Protein AF-A0A7G8X8Z2-F1 (afdb_monomer_lite)

Radius of gyration: 26.02 Å; chains: 1; bounding box: 61×47×73 Å

pLDDT: mean 91.0, std 10.0, range [31.72, 98.25]

Foldseek 3Di:
DAAFKKKAWDPPFDDDPLHDNQFIDDLVRVQVSLVVVLVVCVVVVHAGDWTWMFIDGRNHGDDIFTHHSVDPDTPLVSVLVCLCPVVVDDNVVSVVVNVSSVVLSVVVVVQVVPVLLVCLLVVLRVQQVGCPDPPGHDDHYSVLSVLLCVLQVVVDDPDSVVCSVLLNVLLVVLLVVLLVVQLVVVCVPPDDDPVVSSVSSVVSSVVLCPDPVSSVLSSLLSNQQSQADHPVVLVVVQCVLVLNVVLLCCLQVPLCVVHPVVVSVVLVVVLVVQLVVQVSVCSSVSHHHNDSVSSCPRRVVVSSVVSVVVSVCSNVPHDDPDPPPD

Sequence (326 aa):
MLRKLMIRFTGDGDYFREIDEERNYFLIEAEEIVEKIRNRLVKEKRVAAPKPFEFWINGKLAVISHVNFERKESLQKQLEQTILTFDSWDEGIRYKYVNLLKEYAEEERQLFLNREFHAFAVRYDQMFGNPAYEPFPLILDITHLNQLYGAVQKHVTTGFYSELEKIMESIQTAFNKLAIDAYEKESVNQQEGFQKKKEMTEKEVIATIRDEAGFQRIIQYLVACYQSVTKSRIEALCPHFRPYQELQDVLFKKVTKVRKFSDAYNVHVLMNKEIEEKFDSIMYQGFALGTDEMVESLVLSPVVQKYKGIVKGLLEGGVLVGDGSK

Structure (mmCIF, N/CA/C/O backbone):
data_AF-A0A7G8X8Z2-F1
#
_entry.id   AF-A0A7G8X8Z2-F1
#
loop_
_atom_site.group_PDB
_atom_site.id
_atom_site.type_symbol
_atom_site.label_atom_id
_atom_site.label_alt_id
_atom_site.label_comp_id
_atom_site.label_asym_id
_atom_site.label_entity_id
_atom_site.label_seq_id
_atom_site.pdbx_PDB_ins_code
_atom_site.Cartn_x
_atom_site.Cartn_y
_atom_site.Cartn_z
_atom_site.occupancy
_atom_site.B_iso_or_equiv
_atom_site.auth_seq_id
_atom_site.auth_comp_id
_atom_site.auth_asym_id
_atom_site.auth_atom_id
_atom_site.pdbx_PDB_model_num
ATOM 1 N N . MET A 1 1 ? 2.368 10.954 -6.835 1.00 69.12 1 MET A N 1
ATOM 2 C CA . MET A 1 1 ? 3.281 9.868 -7.278 1.00 69.12 1 MET A CA 1
ATOM 3 C C . MET A 1 1 ? 4.687 10.062 -6.700 1.00 69.12 1 MET A C 1
ATOM 5 O O . MET A 1 1 ? 5.203 11.177 -6.757 1.00 69.12 1 MET A O 1
ATOM 9 N N . LEU A 1 2 ? 5.290 9.010 -6.129 1.00 82.81 2 LEU A N 1
ATOM 10 C CA . LEU A 1 2 ? 6.645 9.032 -5.534 1.00 82.81 2 LEU A CA 1
ATOM 11 C C . LEU A 1 2 ? 7.688 8.246 -6.336 1.00 82.81 2 LEU A C 1
ATOM 13 O O . LEU A 1 2 ? 8.885 8.420 -6.142 1.00 82.81 2 LEU A O 1
ATOM 17 N N . ARG A 1 3 ? 7.236 7.387 -7.245 1.00 88.12 3 ARG A N 1
ATOM 18 C CA . ARG A 1 3 ? 8.071 6.400 -7.921 1.00 88.12 3 ARG A CA 1
ATOM 19 C C . ARG A 1 3 ? 9.157 7.008 -8.811 1.00 88.12 3 ARG A C 1
ATOM 21 O O . ARG A 1 3 ? 8.899 7.871 -9.654 1.00 88.12 3 ARG A O 1
ATOM 28 N N . LYS A 1 4 ? 10.375 6.494 -8.622 1.00 92.69 4 LYS A N 1
ATOM 29 C CA . LYS A 1 4 ? 11.587 6.877 -9.356 1.00 92.69 4 LYS A CA 1
ATOM 30 C C . LYS A 1 4 ? 11.556 6.424 -10.814 1.00 92.69 4 LYS A C 1
ATOM 32 O O . LYS A 1 4 ? 11.901 7.215 -11.681 1.00 92.69 4 LYS A O 1
ATOM 37 N N . LEU A 1 5 ? 11.125 5.189 -11.077 1.00 94.19 5 LEU A N 1
ATOM 38 C CA . LEU A 1 5 ? 11.063 4.592 -12.411 1.00 94.19 5 LEU A CA 1
ATOM 39 C C . LEU A 1 5 ? 9.747 3.836 -12.588 1.00 94.19 5 LEU A C 1
ATOM 41 O O . LEU A 1 5 ? 9.385 3.012 -11.746 1.00 94.19 5 LEU A O 1
ATOM 45 N N . MET A 1 6 ? 9.033 4.118 -13.676 1.00 94.62 6 MET A N 1
ATOM 46 C CA . MET A 1 6 ? 7.780 3.441 -13.995 1.00 94.62 6 MET A CA 1
ATOM 47 C C . MET A 1 6 ? 7.604 3.251 -15.505 1.00 94.62 6 MET A C 1
ATOM 49 O O . MET A 1 6 ? 7.920 4.138 -16.301 1.00 94.62 6 MET A O 1
ATOM 53 N N . ILE A 1 7 ? 7.078 2.086 -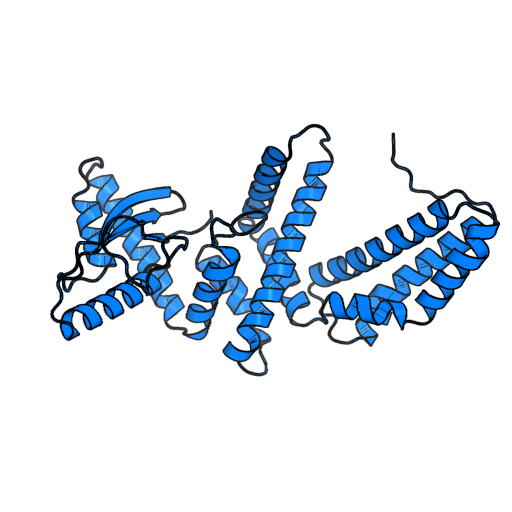15.875 1.00 95.69 7 ILE A N 1
ATOM 54 C CA . ILE A 1 7 ? 6.679 1.725 -17.236 1.00 95.69 7 ILE A CA 1
ATOM 55 C C . ILE A 1 7 ? 5.156 1.607 -17.270 1.00 95.69 7 ILE A C 1
ATOM 57 O O . ILE A 1 7 ? 4.570 0.992 -16.380 1.00 95.69 7 ILE A O 1
ATOM 61 N N . ARG A 1 8 ? 4.511 2.162 -18.297 1.00 94.50 8 ARG A N 1
ATOM 62 C CA . ARG A 1 8 ? 3.075 1.973 -18.537 1.00 94.50 8 ARG A CA 1
ATOM 63 C C . ARG A 1 8 ? 2.831 1.662 -20.005 1.00 94.50 8 ARG A C 1
ATOM 65 O O . ARG A 1 8 ? 3.067 2.508 -20.861 1.00 94.50 8 ARG A O 1
ATOM 72 N N . PHE A 1 9 ? 2.383 0.450 -20.306 1.00 94.44 9 PHE A N 1
ATOM 73 C CA . PHE A 1 9 ? 2.026 0.078 -21.675 1.00 94.44 9 PHE A CA 1
ATOM 74 C C . PHE A 1 9 ? 0.749 0.800 -22.107 1.00 94.44 9 PHE A C 1
ATOM 76 O O . PHE A 1 9 ? -0.151 0.994 -21.293 1.00 94.44 9 PHE A O 1
ATOM 83 N N . THR A 1 10 ? 0.669 1.203 -23.374 1.00 90.94 10 THR A N 1
ATOM 84 C CA . THR A 1 10 ? -0.527 1.863 -23.916 1.00 90.94 10 THR A CA 1
ATOM 85 C C . THR A 1 10 ? -1.359 0.894 -24.756 1.00 90.94 10 THR A C 1
ATOM 87 O O . THR A 1 10 ? -0.849 -0.119 -25.239 1.00 90.94 10 THR A O 1
ATOM 90 N N . GLY A 1 11 ? -2.645 1.213 -24.942 1.00 83.06 11 GLY A N 1
ATOM 91 C CA . GLY A 1 11 ? -3.604 0.378 -25.682 1.00 83.06 11 GLY A CA 1
ATOM 92 C C . GLY A 1 11 ? -3.399 0.291 -27.189 1.00 83.06 11 GLY A C 1
ATOM 93 O O . GLY A 1 11 ? -4.076 -0.480 -27.865 1.00 83.06 11 GLY A O 1
ATOM 94 N N . ASP A 1 12 ? -2.442 1.038 -27.727 1.00 81.00 12 ASP A N 1
ATOM 95 C CA . ASP A 1 12 ? -2.131 0.999 -29.146 1.00 81.00 12 ASP A CA 1
ATOM 96 C C . ASP A 1 12 ? -1.324 -0.266 -29.506 1.00 81.00 12 ASP A C 1
ATOM 98 O O . ASP A 1 12 ? -0.539 -0.797 -28.709 1.00 81.00 12 ASP A O 1
ATOM 102 N N . GLY A 1 13 ? -1.498 -0.747 -30.739 1.00 80.56 13 GLY A N 1
ATOM 103 C CA . GLY A 1 13 ? -0.776 -1.901 -31.285 1.00 80.56 13 GLY A CA 1
ATOM 104 C C . GLY A 1 13 ? -1.394 -3.264 -30.949 1.00 80.56 13 GLY A C 1
ATOM 105 O O . GLY A 1 13 ? -2.598 -3.390 -30.735 1.00 80.56 13 GLY A O 1
ATOM 106 N N . ASP A 1 14 ? -0.561 -4.308 -30.955 1.00 85.75 14 ASP A N 1
ATOM 107 C CA . ASP A 1 14 ? -0.999 -5.680 -30.682 1.00 85.75 14 ASP A CA 1
ATOM 108 C C . ASP A 1 14 ? -1.405 -5.858 -29.206 1.00 85.75 14 ASP A C 1
ATOM 110 O O . ASP A 1 14 ? -0.753 -5.348 -28.286 1.00 85.75 14 ASP A O 1
ATOM 114 N N . TYR A 1 15 ? -2.463 -6.642 -28.981 1.00 88.88 15 TYR A N 1
ATOM 115 C CA . TYR A 1 15 ? -2.882 -7.070 -27.648 1.00 88.88 15 TYR A CA 1
ATOM 116 C C . TYR A 1 15 ? -2.059 -8.272 -27.169 1.00 88.88 15 TYR A C 1
ATOM 118 O O . TYR A 1 15 ? -1.923 -9.277 -27.878 1.00 88.88 15 TYR A O 1
ATOM 126 N N . PHE A 1 16 ? -1.576 -8.199 -25.928 1.00 92.38 16 PHE A N 1
ATOM 127 C CA . PHE A 1 16 ? -0.878 -9.288 -25.252 1.00 92.38 16 PHE A CA 1
ATOM 128 C C . PHE A 1 16 ? -1.515 -9.552 -23.895 1.00 92.38 16 PHE A C 1
ATOM 130 O O . PHE A 1 16 ? -1.565 -8.666 -23.054 1.00 92.38 16 PHE A O 1
ATOM 137 N N . ARG A 1 17 ? -1.931 -10.798 -23.651 1.00 91.81 17 ARG A N 1
ATOM 138 C CA . ARG A 1 17 ? -2.575 -11.208 -22.392 1.00 91.81 17 ARG A CA 1
ATOM 139 C C . ARG A 1 17 ? -1.709 -10.951 -21.149 1.00 91.81 17 ARG A C 1
ATOM 141 O O . ARG A 1 17 ? -2.238 -10.817 -20.053 1.00 91.81 17 ARG A O 1
ATOM 148 N N . GLU A 1 18 ? -0.389 -10.963 -21.297 1.00 93.75 18 GLU A N 1
ATOM 149 C CA . GLU A 1 18 ? 0.566 -10.721 -20.212 1.00 93.75 18 GLU A CA 1
ATOM 150 C C . GLU A 1 18 ? 0.678 -9.244 -19.814 1.00 93.75 18 GLU A C 1
ATOM 152 O O . GLU A 1 18 ? 1.257 -8.947 -18.770 1.00 93.75 18 GLU A O 1
ATOM 157 N N . ILE A 1 19 ? 0.162 -8.337 -20.646 1.00 94.00 19 ILE A N 1
ATOM 158 C CA . ILE A 1 19 ? 0.193 -6.896 -20.426 1.00 94.00 19 ILE A CA 1
ATOM 159 C C . ILE A 1 19 ? -1.214 -6.438 -20.042 1.00 94.00 19 ILE A C 1
ATOM 161 O O . ILE A 1 19 ? -2.189 -6.692 -20.743 1.00 94.00 19 ILE A O 1
ATOM 165 N N . ASP A 1 20 ? -1.283 -5.740 -18.921 1.00 91.56 20 ASP A N 1
ATOM 166 C CA . ASP A 1 20 ? -2.440 -5.027 -18.413 1.00 91.56 20 ASP A CA 1
ATOM 167 C C . ASP A 1 20 ? -2.158 -3.528 -18.572 1.00 91.56 20 ASP A C 1
ATOM 169 O O . ASP A 1 20 ? -1.325 -2.946 -17.879 1.00 91.56 20 ASP A O 1
ATOM 173 N N . GLU A 1 21 ? -2.813 -2.914 -19.548 1.00 90.62 21 GLU A N 1
ATOM 174 C CA . GLU A 1 21 ? -2.583 -1.525 -19.965 1.00 90.62 21 GLU A CA 1
ATOM 175 C C . GLU A 1 21 ? -3.137 -0.505 -18.952 1.00 90.62 21 GLU A C 1
ATOM 177 O O . GLU A 1 21 ? -2.837 0.691 -19.019 1.00 90.62 21 GLU A O 1
ATOM 182 N N . GLU A 1 22 ? -3.917 -0.974 -17.975 1.00 88.38 22 GLU A N 1
ATOM 183 C CA . GLU A 1 22 ? -4.411 -0.157 -16.869 1.00 88.38 22 GLU A CA 1
ATOM 184 C C . GLU A 1 22 ? -3.405 -0.083 -15.714 1.00 88.38 22 GLU A C 1
ATOM 186 O O . GLU A 1 22 ? -3.556 0.747 -14.815 1.00 88.38 22 GLU A O 1
ATOM 191 N N . ARG A 1 23 ? -2.349 -0.907 -15.736 1.00 90.50 23 ARG A N 1
ATOM 192 C CA . ARG A 1 23 ? -1.361 -0.998 -14.659 1.00 90.50 23 ARG A CA 1
ATOM 193 C C . ARG A 1 23 ? -0.061 -0.255 -14.942 1.00 90.50 23 ARG A C 1
ATOM 195 O O . ARG A 1 23 ? 0.334 0.015 -16.076 1.00 90.50 23 ARG A O 1
ATOM 202 N N . ASN A 1 24 ? 0.624 0.034 -13.843 1.00 91.31 24 ASN A N 1
ATOM 203 C CA . ASN A 1 24 ? 1.997 0.501 -13.827 1.00 91.31 24 ASN A CA 1
ATOM 204 C C . ASN A 1 24 ? 2.934 -0.698 -13.611 1.00 91.31 24 ASN A C 1
ATOM 206 O O . ASN A 1 24 ? 2.555 -1.697 -13.007 1.00 91.31 24 ASN A O 1
ATOM 210 N N . TYR A 1 25 ? 4.158 -0.609 -14.121 1.00 94.88 25 TYR A N 1
ATOM 211 C CA . TYR A 1 25 ? 5.129 -1.701 -14.080 1.00 94.88 25 TYR A CA 1
ATOM 212 C C . TYR A 1 25 ? 6.489 -1.229 -13.588 1.00 94.88 25 TYR A C 1
ATOM 214 O O . TYR A 1 25 ? 6.942 -0.121 -13.906 1.00 94.88 25 TYR A O 1
ATOM 222 N N . PHE A 1 26 ? 7.153 -2.104 -12.829 1.00 95.94 26 PHE A N 1
ATOM 223 C CA . PHE A 1 26 ? 8.591 -1.992 -12.569 1.00 95.94 26 PHE A CA 1
ATOM 224 C C . PHE A 1 26 ? 9.351 -2.297 -13.865 1.00 95.94 26 PHE A C 1
ATOM 226 O O . PHE A 1 26 ? 8.830 -3.002 -14.732 1.00 95.94 26 PHE A O 1
ATOM 233 N N . LEU A 1 27 ? 10.568 -1.772 -14.029 1.00 96.19 27 LEU A N 1
ATOM 234 C CA . LEU A 1 27 ? 11.354 -2.063 -15.232 1.00 96.19 27 LEU A CA 1
ATOM 235 C C . LEU A 1 27 ? 11.648 -3.555 -15.338 1.00 96.19 27 LEU A C 1
ATOM 237 O O . LEU A 1 27 ? 11.489 -4.130 -16.410 1.00 96.19 27 LEU A O 1
ATOM 241 N N . ILE A 1 28 ? 12.055 -4.171 -14.230 1.00 95.12 28 ILE A N 1
ATOM 242 C CA . ILE A 1 28 ? 12.399 -5.588 -14.166 1.00 95.12 28 ILE A CA 1
ATOM 243 C C . ILE A 1 28 ? 11.155 -6.453 -14.412 1.00 95.12 28 ILE A C 1
ATOM 245 O O . ILE A 1 28 ? 11.215 -7.388 -15.208 1.00 95.12 28 ILE A O 1
ATOM 249 N N . GLU A 1 29 ? 10.005 -6.097 -13.827 1.00 95.81 29 GLU A N 1
ATOM 250 C CA . GLU A 1 29 ? 8.720 -6.766 -14.102 1.00 95.81 29 GLU A CA 1
ATOM 251 C C . GLU A 1 29 ? 8.359 -6.675 -15.597 1.00 95.81 29 GLU A C 1
ATOM 253 O O . GLU A 1 29 ? 8.018 -7.679 -16.228 1.00 95.81 29 GLU A O 1
ATOM 258 N N . ALA A 1 30 ? 8.486 -5.484 -16.192 1.00 96.44 30 ALA A N 1
ATOM 259 C CA . ALA A 1 30 ? 8.231 -5.269 -17.612 1.00 96.44 30 ALA A CA 1
ATOM 260 C C . ALA A 1 30 ? 9.217 -6.049 -18.500 1.00 96.44 30 ALA A C 1
ATOM 262 O O . ALA A 1 30 ? 8.799 -6.638 -19.497 1.00 96.44 30 ALA A O 1
ATOM 263 N N . GLU A 1 31 ? 10.505 -6.105 -18.146 1.00 96.00 31 GLU A N 1
ATOM 264 C CA . GLU A 1 31 ? 11.517 -6.895 -18.858 1.00 96.00 31 GLU A CA 1
ATOM 265 C C . GLU A 1 31 ? 11.174 -8.387 -18.858 1.00 96.00 31 GLU A C 1
ATOM 267 O O . GLU A 1 31 ? 11.232 -9.029 -19.910 1.00 96.00 31 GLU A O 1
ATOM 272 N N . GLU A 1 32 ? 10.750 -8.935 -17.718 1.00 95.56 32 GLU A N 1
ATOM 273 C CA . GLU A 1 32 ? 10.318 -10.330 -17.621 1.00 95.56 32 GLU A CA 1
ATOM 274 C C . GLU A 1 32 ? 9.083 -10.622 -18.483 1.00 95.56 32 GLU A C 1
ATOM 276 O O . GLU A 1 32 ? 9.012 -11.669 -19.134 1.00 95.56 32 GLU A O 1
ATOM 281 N N . ILE A 1 33 ? 8.102 -9.715 -18.500 1.00 96.06 33 ILE A N 1
ATOM 282 C CA . ILE A 1 33 ? 6.898 -9.841 -19.332 1.00 96.06 33 ILE A CA 1
ATOM 283 C C . ILE A 1 33 ? 7.266 -9.801 -20.815 1.00 96.06 33 ILE A C 1
ATOM 285 O O . ILE A 1 33 ? 6.855 -10.680 -21.579 1.00 96.06 33 ILE A O 1
ATOM 289 N N . VAL A 1 34 ? 8.081 -8.827 -21.221 1.00 95.81 34 VAL A N 1
ATOM 290 C CA . VAL A 1 34 ? 8.555 -8.696 -22.601 1.00 95.81 34 VAL A CA 1
ATOM 291 C C . VAL A 1 34 ? 9.297 -9.956 -23.032 1.00 95.81 34 VAL A C 1
ATOM 293 O O . VAL A 1 34 ? 9.025 -10.484 -24.109 1.00 95.81 34 VAL A O 1
ATOM 296 N N . GLU A 1 35 ? 10.177 -10.494 -22.191 1.00 95.44 35 GLU A N 1
ATOM 297 C CA . GLU A 1 35 ? 10.932 -11.703 -22.512 1.00 95.44 35 GLU A CA 1
ATOM 298 C C . GLU A 1 35 ? 10.029 -12.943 -22.626 1.00 95.44 35 GLU A C 1
ATOM 300 O O . GLU A 1 35 ? 10.200 -13.763 -23.533 1.00 95.44 35 GLU A O 1
ATOM 305 N N . LYS A 1 36 ? 8.998 -13.070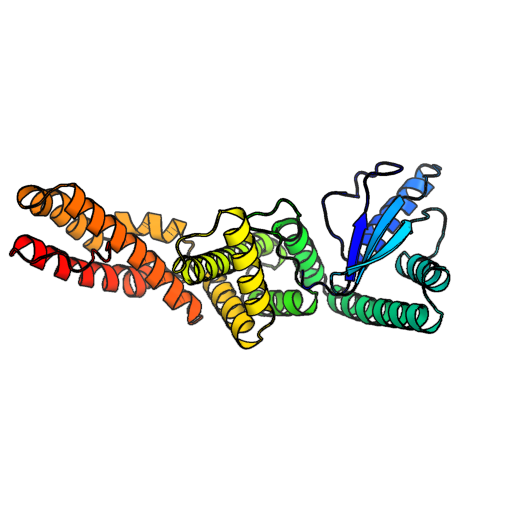 -21.780 1.00 95.44 36 LYS A N 1
ATOM 306 C CA . LYS A 1 36 ? 7.974 -14.124 -21.923 1.00 95.44 36 LYS A CA 1
ATOM 307 C C . LYS A 1 36 ? 7.236 -14.010 -23.259 1.00 95.44 36 LYS A C 1
ATOM 309 O O . LYS A 1 36 ? 7.074 -15.019 -23.951 1.00 95.44 36 LYS A O 1
ATOM 314 N N . ILE A 1 37 ? 6.842 -12.797 -23.650 1.00 95.38 37 ILE A N 1
ATOM 315 C CA . ILE A 1 37 ? 6.166 -12.535 -24.927 1.00 95.38 37 ILE A CA 1
ATOM 316 C C . ILE A 1 37 ? 7.082 -12.878 -26.105 1.00 95.38 37 ILE A C 1
ATOM 318 O O . ILE A 1 37 ? 6.650 -13.603 -27.001 1.00 95.38 37 ILE A O 1
ATOM 322 N N . ARG A 1 38 ? 8.349 -12.438 -26.094 1.00 94.62 38 ARG A N 1
ATOM 323 C CA . ARG A 1 38 ? 9.333 -12.772 -27.142 1.00 94.62 38 ARG A CA 1
ATOM 324 C C . ARG A 1 38 ? 9.467 -14.276 -27.322 1.00 94.62 38 ARG A C 1
ATOM 326 O O . ARG A 1 38 ? 9.339 -14.783 -28.434 1.00 94.62 38 ARG A O 1
ATOM 333 N N . ASN A 1 39 ? 9.664 -15.002 -26.224 1.00 94.06 39 ASN A N 1
ATOM 334 C CA . ASN A 1 39 ? 9.809 -16.453 -26.256 1.00 94.06 39 ASN A CA 1
ATOM 335 C C . ASN A 1 39 ? 8.560 -17.154 -26.808 1.00 94.06 39 ASN A C 1
ATOM 337 O O . ASN A 1 39 ? 8.683 -18.146 -27.529 1.00 94.06 39 ASN A O 1
ATOM 341 N N . ARG A 1 40 ? 7.360 -16.642 -26.511 1.00 94.81 40 ARG A N 1
ATOM 342 C CA . ARG A 1 40 ? 6.116 -17.137 -27.114 1.00 94.81 40 ARG A CA 1
ATOM 343 C C . ARG A 1 40 ? 6.061 -16.851 -28.617 1.00 94.81 40 ARG A C 1
ATOM 345 O O . ARG A 1 40 ? 5.833 -17.781 -29.384 1.00 94.81 40 ARG A O 1
ATOM 352 N N . LEU A 1 41 ? 6.320 -15.614 -29.039 1.00 94.25 41 LEU A N 1
ATOM 353 C CA . LEU A 1 41 ? 6.285 -15.209 -30.451 1.00 94.25 41 LEU A CA 1
ATOM 354 C C . LEU A 1 41 ? 7.249 -16.035 -31.313 1.00 94.25 41 LEU A C 1
ATOM 356 O O . LEU A 1 41 ? 6.874 -16.500 -32.389 1.00 94.25 41 LEU A O 1
ATOM 360 N N . VAL A 1 42 ? 8.457 -16.307 -30.805 1.00 93.50 42 VAL A N 1
ATOM 361 C CA . VAL A 1 42 ? 9.439 -17.180 -31.470 1.00 93.50 42 VAL A CA 1
ATOM 362 C C . VAL A 1 42 ? 8.902 -18.605 -31.629 1.00 93.50 42 VAL A C 1
ATOM 364 O O . VAL A 1 42 ? 9.009 -19.179 -32.713 1.00 93.50 42 VAL A O 1
ATOM 367 N N . LYS A 1 43 ? 8.294 -19.180 -30.581 1.00 93.44 43 LYS A N 1
ATOM 368 C CA . LYS A 1 43 ? 7.689 -20.525 -30.640 1.00 93.44 43 LYS A CA 1
ATOM 369 C C . LYS A 1 43 ? 6.531 -20.592 -31.636 1.00 93.44 43 LYS A C 1
ATOM 371 O O . LYS A 1 43 ? 6.397 -21.585 -32.346 1.00 93.44 43 LYS A O 1
ATOM 376 N N . GLU A 1 44 ? 5.732 -19.534 -31.706 1.00 93.81 44 GLU A N 1
ATOM 377 C CA . GLU A 1 44 ? 4.595 -19.402 -32.621 1.00 93.81 44 GLU A CA 1
ATOM 378 C C . GLU A 1 44 ? 5.009 -19.001 -34.047 1.00 93.81 44 GLU A C 1
ATOM 380 O O . GLU A 1 44 ? 4.169 -19.004 -34.944 1.00 93.81 44 GLU A O 1
ATOM 385 N N . LYS A 1 45 ? 6.292 -18.675 -34.277 1.00 92.38 45 LYS A N 1
ATOM 386 C CA . LYS A 1 45 ? 6.812 -18.120 -35.541 1.00 92.38 45 LYS A CA 1
ATOM 387 C C . LYS A 1 45 ? 6.029 -16.887 -36.007 1.00 92.38 45 LYS A C 1
ATOM 389 O O . LYS A 1 45 ? 5.837 -16.675 -37.204 1.00 92.38 45 LYS A O 1
ATOM 394 N N . ARG A 1 46 ? 5.569 -16.083 -35.050 1.00 91.69 46 ARG A N 1
ATOM 395 C CA . ARG A 1 46 ? 4.795 -14.867 -35.283 1.00 91.69 46 ARG A CA 1
ATOM 396 C C . ARG A 1 46 ? 5.687 -13.649 -35.078 1.00 91.69 46 ARG A C 1
ATOM 398 O O . ARG A 1 46 ? 6.452 -13.586 -34.121 1.00 91.69 46 ARG A O 1
ATOM 405 N N . VAL A 1 47 ? 5.531 -12.663 -35.953 1.00 88.50 47 VAL A N 1
ATOM 406 C CA . VAL A 1 47 ? 6.050 -11.309 -35.746 1.00 88.50 47 VAL A CA 1
ATOM 407 C C . VAL A 1 47 ? 4.929 -10.465 -35.154 1.00 88.50 47 VAL A C 1
ATOM 409 O O . VAL A 1 47 ? 3.776 -10.590 -35.572 1.00 88.50 47 VAL A O 1
ATOM 412 N N . ALA A 1 48 ? 5.254 -9.641 -34.165 1.00 90.31 48 ALA A N 1
ATOM 413 C CA . ALA A 1 48 ? 4.314 -8.702 -33.575 1.00 90.31 48 ALA A CA 1
ATOM 414 C C . ALA A 1 48 ? 4.755 -7.266 -33.845 1.00 90.31 48 ALA A C 1
ATOM 416 O O . ALA A 1 48 ? 5.955 -6.981 -33.912 1.00 90.31 48 ALA A O 1
ATOM 417 N N . ALA A 1 49 ? 3.782 -6.367 -33.974 1.00 90.81 49 ALA A N 1
ATOM 418 C CA . ALA A 1 49 ? 4.068 -4.943 -34.055 1.00 90.81 49 ALA A CA 1
ATOM 419 C C . ALA A 1 49 ? 4.754 -4.455 -32.760 1.00 90.81 49 ALA A C 1
ATOM 421 O O . ALA A 1 49 ? 4.517 -5.023 -31.687 1.00 90.81 49 ALA A O 1
ATOM 422 N N . PRO A 1 50 ? 5.598 -3.407 -32.827 1.00 91.94 50 PRO A N 1
ATOM 423 C CA . PRO A 1 50 ? 6.164 -2.808 -31.626 1.00 91.94 50 PRO A CA 1
ATOM 424 C C . PRO A 1 50 ? 5.063 -2.365 -30.656 1.00 91.94 50 PRO A C 1
ATOM 426 O O . PRO A 1 50 ? 4.099 -1.727 -31.078 1.00 91.94 50 PRO A O 1
ATOM 429 N N . LYS A 1 51 ? 5.209 -2.682 -29.363 1.00 94.62 51 LYS A N 1
ATOM 430 C CA . LYS A 1 51 ? 4.231 -2.286 -28.338 1.00 94.62 51 LYS A CA 1
ATOM 431 C C . LYS A 1 51 ? 4.621 -0.934 -27.735 1.00 94.62 51 LYS A C 1
ATOM 433 O O . LYS A 1 51 ? 5.680 -0.869 -27.106 1.00 94.62 51 LYS A O 1
ATOM 438 N N . PRO A 1 52 ? 3.827 0.132 -27.913 1.00 95.12 52 PRO A N 1
ATOM 439 C CA . PRO A 1 52 ? 4.097 1.418 -27.287 1.00 95.12 52 PRO A CA 1
ATOM 440 C C . PRO A 1 52 ? 3.960 1.367 -25.764 1.00 95.12 52 PRO A C 1
ATOM 442 O O . PRO A 1 52 ? 3.162 0.614 -25.199 1.00 95.12 52 PRO A O 1
ATOM 445 N N . PHE A 1 53 ? 4.767 2.186 -25.099 1.00 95.88 53 PHE A N 1
ATOM 446 C CA . PHE A 1 53 ? 4.693 2.395 -23.664 1.00 95.88 53 PHE A CA 1
ATOM 447 C C . PHE A 1 53 ? 5.233 3.773 -23.275 1.00 95.88 53 PHE A C 1
ATOM 449 O O . PHE A 1 53 ? 6.115 4.348 -23.920 1.00 95.88 53 PHE A O 1
ATOM 456 N N . GLU A 1 54 ? 4.712 4.291 -22.177 1.00 95.50 54 GLU A N 1
ATOM 457 C CA . GLU A 1 54 ? 5.187 5.489 -21.513 1.00 95.50 54 GLU A CA 1
ATOM 458 C C . GLU A 1 54 ? 6.305 5.134 -20.528 1.00 95.50 54 GLU A C 1
ATOM 460 O O . GLU A 1 54 ? 6.164 4.231 -19.696 1.00 95.50 54 GLU A O 1
ATOM 465 N N . PHE A 1 55 ? 7.411 5.873 -20.593 1.00 96.00 55 PHE A N 1
ATOM 466 C CA . PHE A 1 55 ? 8.491 5.802 -19.618 1.00 96.00 55 PHE A CA 1
ATOM 467 C C . PHE A 1 55 ? 8.459 7.031 -18.719 1.00 96.00 55 PHE A C 1
ATOM 469 O O . PHE A 1 55 ? 8.580 8.167 -19.186 1.00 96.00 55 PHE A O 1
ATOM 476 N N . TRP A 1 56 ? 8.335 6.800 -17.418 1.00 95.31 56 TRP A N 1
ATOM 477 C CA . TRP A 1 56 ? 8.254 7.842 -16.408 1.00 95.31 56 TRP A CA 1
ATOM 478 C C . TRP A 1 56 ? 9.467 7.782 -15.486 1.00 95.31 56 TRP A C 1
ATOM 480 O O . TRP A 1 56 ? 9.856 6.708 -15.021 1.00 95.31 56 TRP A O 1
ATOM 490 N N . ILE A 1 57 ? 10.026 8.951 -15.173 1.00 94.44 57 ILE A N 1
ATOM 491 C CA . ILE A 1 57 ? 11.102 9.093 -14.195 1.00 94.44 57 ILE A CA 1
ATOM 492 C C . ILE A 1 57 ? 10.757 10.183 -13.183 1.00 94.44 57 ILE A C 1
ATOM 494 O O . ILE A 1 57 ? 10.298 11.266 -13.551 1.00 94.44 57 ILE A O 1
ATOM 498 N N . ASN A 1 58 ? 10.963 9.905 -11.896 1.00 91.94 58 ASN A N 1
ATOM 499 C CA . ASN A 1 58 ? 10.658 10.827 -10.796 1.00 91.94 58 ASN A CA 1
ATOM 500 C C . ASN A 1 58 ? 9.240 11.427 -10.893 1.00 91.94 58 ASN A C 1
ATOM 502 O O . ASN A 1 58 ? 9.038 12.633 -10.728 1.00 91.94 58 ASN A O 1
ATOM 506 N N . GLY A 1 59 ? 8.264 10.577 -11.224 1.00 88.88 59 GLY A N 1
ATOM 507 C CA . GLY A 1 59 ? 6.860 10.951 -11.390 1.00 88.88 59 GLY A CA 1
ATOM 508 C C . GLY A 1 59 ? 6.533 11.831 -12.602 1.00 88.88 59 GLY A C 1
ATOM 509 O O . GLY A 1 59 ? 5.434 12.378 -12.659 1.00 88.88 59 GLY A O 1
ATOM 510 N N . LYS A 1 60 ? 7.452 11.997 -13.561 1.00 91.56 60 LYS A N 1
ATOM 511 C CA . LYS A 1 60 ? 7.229 12.764 -14.796 1.00 91.56 60 LYS A CA 1
ATOM 512 C C . LYS A 1 60 ? 7.398 11.881 -16.023 1.00 91.56 60 LYS A C 1
ATOM 514 O O . LYS A 1 60 ? 8.350 11.104 -16.089 1.00 91.56 60 LYS A O 1
ATOM 519 N N . LEU A 1 61 ? 6.509 12.044 -17.001 1.00 93.44 61 LEU A N 1
ATOM 520 C CA . LEU A 1 61 ? 6.638 11.393 -18.299 1.00 93.44 61 LEU A CA 1
ATOM 521 C C . LEU A 1 61 ? 7.926 11.889 -18.959 1.00 93.44 61 LEU A C 1
ATOM 523 O O . LEU A 1 61 ? 8.073 13.083 -19.222 1.00 93.44 61 LEU A O 1
ATOM 527 N N . ALA A 1 62 ? 8.868 10.976 -19.167 1.00 92.81 62 ALA A N 1
ATOM 528 C CA . ALA A 1 62 ? 10.164 11.271 -19.754 1.00 92.81 62 ALA A CA 1
ATOM 529 C C . ALA A 1 62 ? 10.087 11.141 -21.277 1.00 92.81 62 ALA A C 1
ATOM 531 O O . ALA A 1 62 ? 10.307 12.119 -21.987 1.00 92.81 62 ALA A O 1
ATOM 532 N N . VAL A 1 63 ? 9.733 9.953 -21.774 1.00 93.75 63 VAL A N 1
ATOM 533 C CA . VAL A 1 63 ? 9.579 9.669 -23.209 1.00 93.75 63 VAL A CA 1
ATOM 534 C C . VAL A 1 63 ? 8.474 8.638 -23.440 1.00 93.75 63 VAL A C 1
ATOM 536 O O . VAL A 1 63 ? 8.180 7.823 -22.568 1.00 93.75 63 VAL A O 1
ATOM 539 N N . ILE A 1 64 ? 7.894 8.647 -24.639 1.00 93.00 64 ILE A N 1
ATOM 540 C CA . ILE A 1 64 ? 7.078 7.541 -25.151 1.00 93.00 64 ILE A CA 1
ATOM 541 C C . ILE A 1 64 ? 7.983 6.709 -26.058 1.00 93.00 64 ILE A C 1
ATOM 543 O O . ILE A 1 64 ? 8.630 7.247 -26.957 1.00 93.00 64 ILE A O 1
ATOM 547 N N . SER A 1 65 ? 8.065 5.408 -25.797 1.00 93.12 65 SER A N 1
ATOM 548 C CA . SER A 1 65 ? 8.918 4.472 -26.531 1.00 93.12 65 SER A CA 1
ATOM 549 C C . SER A 1 65 ? 8.101 3.271 -27.006 1.00 93.12 65 SER A C 1
ATOM 551 O O . SER A 1 65 ? 6.894 3.192 -26.788 1.00 93.12 65 SER A O 1
ATOM 553 N N . HIS A 1 66 ? 8.758 2.348 -27.703 1.00 93.81 66 HIS A N 1
ATOM 554 C CA . HIS A 1 66 ? 8.152 1.121 -28.193 1.00 93.81 66 HIS A CA 1
ATOM 555 C C . HIS A 1 66 ? 9.049 -0.062 -27.863 1.00 93.81 66 HIS A C 1
ATOM 557 O O . HIS A 1 66 ? 10.257 -0.025 -28.099 1.00 93.81 66 HIS A O 1
ATOM 563 N N . VAL A 1 67 ? 8.449 -1.140 -27.372 1.00 94.19 67 VAL A N 1
ATOM 564 C CA . VAL A 1 67 ? 9.127 -2.425 -27.253 1.00 94.19 67 VAL A CA 1
ATOM 565 C C . VAL A 1 67 ? 9.163 -3.068 -28.624 1.00 94.19 67 VAL A C 1
ATOM 567 O O . VAL A 1 67 ? 8.125 -3.444 -29.168 1.00 94.19 67 VAL A O 1
ATOM 570 N N . ASN A 1 68 ? 10.362 -3.243 -29.169 1.00 92.62 68 ASN A N 1
ATOM 571 C CA . ASN A 1 68 ? 10.556 -4.094 -30.328 1.00 92.62 68 ASN A CA 1
ATOM 572 C C . ASN A 1 68 ? 10.882 -5.521 -29.854 1.00 92.62 68 ASN A C 1
ATOM 574 O O . ASN A 1 68 ? 11.936 -5.774 -29.259 1.00 92.62 68 ASN A O 1
ATOM 578 N N . PHE A 1 69 ? 9.956 -6.450 -30.111 1.00 91.94 69 PHE A N 1
ATOM 579 C CA . PHE A 1 69 ? 10.074 -7.854 -29.704 1.00 91.94 69 PHE A CA 1
ATOM 580 C C . PHE A 1 69 ? 11.068 -8.656 -30.553 1.00 91.94 69 PHE A C 1
ATOM 582 O O . PHE A 1 69 ? 11.559 -9.683 -30.092 1.00 91.94 69 PHE A O 1
ATOM 589 N N . GLU A 1 70 ? 11.401 -8.198 -31.760 1.00 88.88 70 GLU A N 1
ATOM 590 C CA . GLU A 1 70 ? 12.387 -8.859 -32.625 1.00 88.88 70 GLU A CA 1
ATOM 591 C C . GLU A 1 70 ? 13.828 -8.550 -32.194 1.00 88.88 70 GLU A C 1
ATOM 593 O O . GLU A 1 70 ? 14.753 -9.325 -32.454 1.00 88.88 70 GLU A O 1
ATOM 598 N N . ARG A 1 71 ? 14.039 -7.420 -31.506 1.00 87.94 71 ARG A N 1
ATOM 599 C CA . ARG A 1 71 ? 15.350 -7.056 -30.963 1.00 87.94 71 ARG A CA 1
ATOM 600 C C . ARG A 1 71 ? 15.696 -7.938 -29.763 1.00 87.94 71 ARG A C 1
ATOM 602 O O . ARG A 1 71 ? 14.933 -8.034 -28.806 1.00 87.94 71 ARG A O 1
ATOM 609 N N . LYS A 1 72 ? 16.913 -8.495 -29.779 1.00 87.75 72 LYS A N 1
ATOM 610 C CA . LYS A 1 72 ? 17.495 -9.274 -28.664 1.00 87.75 72 LYS A CA 1
ATOM 611 C C . LYS A 1 72 ? 17.905 -8.421 -27.458 1.00 87.75 72 LYS A C 1
ATOM 613 O O . LYS A 1 72 ? 18.268 -8.957 -26.419 1.00 87.75 72 LYS A O 1
ATOM 618 N N . GLU A 1 73 ? 17.910 -7.102 -27.611 1.00 93.56 73 GLU A N 1
ATOM 619 C CA . GLU A 1 73 ? 18.286 -6.157 -26.560 1.00 93.56 73 GLU A CA 1
ATOM 620 C C . GLU A 1 73 ? 17.232 -6.121 -25.445 1.00 93.56 73 GLU A C 1
ATOM 622 O O . GLU A 1 73 ? 16.028 -6.214 -25.709 1.00 93.56 73 GLU A O 1
ATOM 627 N N . SER A 1 74 ? 17.672 -5.938 -24.197 1.00 94.00 74 SER A N 1
ATOM 628 C CA . SER A 1 74 ? 16.763 -5.761 -23.058 1.00 94.00 74 SER A CA 1
ATOM 629 C C . SER A 1 74 ? 15.917 -4.489 -23.208 1.00 94.00 74 SER A C 1
ATOM 631 O O . SER A 1 74 ? 16.275 -3.584 -23.971 1.00 94.00 74 SER A O 1
ATOM 633 N N . LEU A 1 75 ? 14.800 -4.399 -22.480 1.00 95.25 75 LEU A N 1
ATOM 634 C CA . LEU A 1 75 ? 13.947 -3.208 -22.513 1.00 95.25 75 LEU A CA 1
ATOM 635 C C . LEU A 1 75 ? 14.727 -1.968 -22.069 1.00 95.25 75 LEU A C 1
ATOM 637 O O . LEU A 1 75 ? 14.643 -0.929 -22.721 1.00 95.25 75 LEU A O 1
ATOM 641 N N . GLN A 1 76 ? 15.555 -2.101 -21.027 1.00 96.19 76 GLN A N 1
ATOM 642 C CA . GLN A 1 76 ? 16.445 -1.035 -20.577 1.00 96.19 76 GLN A CA 1
ATOM 643 C C . GLN A 1 76 ? 17.349 -0.534 -21.713 1.00 96.19 76 GLN A C 1
ATOM 645 O O . GLN A 1 76 ? 17.490 0.671 -21.899 1.00 96.19 76 GLN A O 1
ATOM 650 N N . LYS A 1 77 ? 17.947 -1.432 -22.507 1.00 96.06 77 LYS A N 1
ATOM 651 C CA . LYS A 1 77 ? 18.832 -1.035 -23.615 1.00 96.06 77 LYS A CA 1
ATOM 652 C C . LYS A 1 77 ? 18.087 -0.336 -24.748 1.00 96.06 77 LYS A C 1
ATOM 654 O O . LYS A 1 77 ? 18.590 0.657 -25.270 1.00 96.06 77 LYS A O 1
ATOM 659 N N . GLN A 1 78 ? 16.886 -0.803 -25.083 1.00 94.94 78 GLN A N 1
ATOM 660 C CA . GLN A 1 78 ? 16.027 -0.128 -26.062 1.00 94.94 78 GLN A CA 1
ATOM 661 C C . GLN A 1 78 ? 15.620 1.277 -25.576 1.00 94.94 78 GLN A C 1
ATOM 663 O O . GLN A 1 78 ? 15.600 2.232 -26.358 1.00 94.94 78 GLN A O 1
ATOM 668 N N . LEU A 1 79 ? 15.374 1.433 -24.271 1.00 95.69 79 LEU A N 1
ATOM 669 C CA . LEU A 1 79 ? 15.113 2.725 -23.636 1.00 95.69 79 LEU A CA 1
ATOM 670 C C . LEU A 1 79 ? 16.323 3.657 -23.655 1.00 95.69 79 LEU A C 1
ATOM 672 O O . LEU A 1 79 ? 16.180 4.816 -24.035 1.00 95.69 79 LEU A O 1
ATOM 676 N N . GLU A 1 80 ? 17.512 3.163 -23.301 1.00 96.06 80 GLU A N 1
ATOM 677 C CA . GLU A 1 80 ? 18.758 3.937 -23.370 1.00 96.06 80 GLU A CA 1
ATOM 678 C C . GLU A 1 80 ? 18.964 4.511 -24.780 1.00 96.06 80 GLU A C 1
ATOM 680 O O . GLU A 1 80 ? 19.233 5.702 -24.924 1.00 96.06 80 GLU A O 1
ATOM 685 N N . GLN A 1 81 ? 18.773 3.691 -25.820 1.00 94.94 81 GLN A N 1
ATOM 686 C CA . GLN A 1 81 ? 18.850 4.141 -27.213 1.00 94.94 81 GLN A CA 1
ATOM 687 C C . GLN A 1 81 ? 17.796 5.208 -27.526 1.00 94.94 81 GLN A C 1
ATOM 689 O O . GLN A 1 81 ? 18.146 6.251 -28.070 1.00 94.94 81 GLN A O 1
ATOM 694 N N . THR A 1 82 ? 16.536 4.977 -27.137 1.00 94.56 82 THR A N 1
ATOM 695 C CA . THR A 1 82 ? 15.437 5.930 -27.369 1.00 94.56 82 THR A CA 1
ATOM 696 C C . THR A 1 82 ? 15.741 7.295 -26.751 1.00 94.56 82 THR A C 1
ATOM 698 O O . THR A 1 82 ? 15.551 8.318 -27.401 1.00 94.56 82 THR A O 1
ATOM 701 N N . ILE A 1 83 ? 16.246 7.320 -25.513 1.00 94.81 83 ILE A N 1
ATOM 702 C CA . ILE A 1 83 ? 16.594 8.562 -24.813 1.00 94.81 83 ILE A CA 1
ATOM 703 C C . ILE A 1 83 ? 17.760 9.270 -25.515 1.00 94.81 83 ILE A C 1
ATOM 705 O O . ILE A 1 83 ? 17.713 10.484 -25.702 1.00 94.81 83 ILE A O 1
ATOM 709 N N . LEU A 1 84 ? 18.795 8.537 -25.939 1.00 94.31 84 LEU A N 1
ATOM 710 C CA . LEU A 1 84 ? 19.958 9.111 -26.633 1.00 94.31 84 LEU A CA 1
ATOM 711 C C . LEU A 1 84 ? 19.613 9.706 -28.005 1.00 94.31 84 LEU A C 1
ATOM 713 O O . LEU A 1 84 ? 20.284 10.641 -28.451 1.00 94.31 84 LEU A O 1
ATOM 717 N N . THR A 1 85 ? 18.560 9.214 -28.655 1.00 93.19 85 THR A N 1
ATOM 718 C CA . THR A 1 85 ? 18.073 9.722 -29.945 1.00 93.19 85 THR A CA 1
ATOM 719 C C . THR A 1 85 ? 16.843 10.622 -29.814 1.00 93.19 85 THR A C 1
ATOM 721 O O . THR A 1 85 ? 16.195 10.898 -30.816 1.00 93.19 85 THR A O 1
ATOM 724 N N . PHE A 1 86 ? 16.470 11.059 -28.606 1.00 92.00 86 PHE A N 1
ATOM 725 C CA . PHE A 1 86 ? 15.270 11.874 -28.419 1.00 92.00 86 PHE A CA 1
ATOM 726 C C . PHE A 1 86 ? 15.518 13.329 -28.837 1.00 92.00 86 PHE A C 1
ATOM 728 O O . PHE A 1 86 ? 16.099 14.120 -28.091 1.00 92.00 86 PHE A O 1
ATOM 735 N N . ASP A 1 87 ? 15.076 13.674 -30.046 1.00 87.50 87 ASP A N 1
ATOM 736 C CA . ASP A 1 87 ? 15.426 14.922 -30.737 1.00 87.50 87 ASP A CA 1
ATOM 737 C C . ASP A 1 87 ? 15.084 16.198 -29.962 1.00 87.50 87 ASP A C 1
ATOM 739 O O . ASP A 1 87 ? 15.821 17.180 -30.035 1.00 87.50 87 ASP A O 1
ATOM 743 N N . SER A 1 88 ? 14.016 16.173 -29.164 1.00 89.50 88 SER A N 1
ATOM 744 C CA . SER A 1 88 ? 13.554 17.327 -28.385 1.00 89.50 88 SER A CA 1
ATOM 745 C C . SER A 1 88 ? 14.464 17.700 -27.209 1.00 89.50 88 SER A C 1
ATOM 747 O O . SER A 1 88 ? 14.240 18.733 -26.579 1.00 89.50 88 SER A O 1
ATOM 749 N N . TRP A 1 89 ? 15.448 16.867 -26.861 1.00 92.62 89 TRP A N 1
ATOM 750 C CA . TRP A 1 89 ? 16.378 17.112 -25.755 1.00 92.62 89 TRP A CA 1
ATOM 751 C C . TRP A 1 89 ? 17.785 17.386 -26.269 1.00 92.62 89 TRP A C 1
ATOM 753 O O . TRP A 1 89 ? 18.228 16.753 -27.225 1.00 92.62 89 TRP A O 1
ATOM 763 N N . ASP A 1 90 ? 18.518 18.276 -25.603 1.00 94.56 90 ASP A N 1
ATOM 764 C CA . ASP A 1 90 ? 19.953 18.417 -25.835 1.00 94.56 90 ASP A CA 1
ATOM 765 C C . ASP A 1 90 ? 20.739 17.221 -25.276 1.00 94.56 90 ASP A C 1
ATOM 767 O O . ASP A 1 90 ? 20.259 16.448 -24.442 1.00 94.56 90 ASP A O 1
ATOM 771 N N . GLU A 1 91 ? 21.976 17.080 -25.742 1.00 93.44 91 GLU A N 1
ATOM 772 C CA . GLU A 1 91 ? 22.870 15.982 -25.383 1.00 93.44 91 GLU A CA 1
ATOM 773 C C . GLU A 1 91 ? 23.073 15.845 -23.860 1.00 93.44 91 GLU A C 1
ATOM 775 O O . GLU A 1 91 ? 23.048 14.732 -23.327 1.00 93.44 91 GLU A O 1
ATOM 780 N N . GLY A 1 92 ? 23.194 16.962 -23.137 1.00 94.50 92 GLY A N 1
ATOM 781 C CA . GLY A 1 92 ? 23.378 16.964 -21.686 1.00 94.50 92 GLY A CA 1
ATOM 782 C C . GLY A 1 92 ? 22.169 16.392 -20.945 1.00 94.50 92 GLY A C 1
ATOM 783 O O . GLY A 1 92 ? 22.325 15.572 -20.034 1.00 94.50 92 GLY A O 1
ATOM 784 N N . ILE A 1 93 ? 20.957 16.764 -21.365 1.00 93.38 93 ILE A N 1
ATOM 785 C CA . ILE A 1 93 ? 19.716 16.197 -20.823 1.00 93.38 93 ILE A CA 1
ATOM 786 C C . ILE A 1 93 ? 19.636 14.697 -21.123 1.00 93.38 93 ILE A C 1
ATOM 788 O O . ILE A 1 93 ? 19.357 13.915 -20.211 1.00 93.38 93 ILE A O 1
ATOM 792 N N . ARG A 1 94 ? 19.927 14.266 -22.356 1.00 94.81 94 ARG A N 1
ATOM 793 C CA . ARG A 1 94 ? 19.865 12.842 -22.730 1.00 94.81 94 ARG A CA 1
ATOM 794 C C . ARG A 1 94 ? 20.779 11.988 -21.852 1.00 94.81 94 ARG A C 1
ATOM 796 O O . ARG A 1 94 ? 20.313 11.015 -21.258 1.00 94.81 94 ARG A O 1
ATOM 803 N N . TYR A 1 95 ? 22.044 12.381 -21.682 1.00 95.31 95 TYR A N 1
ATOM 804 C CA . TYR A 1 95 ? 22.969 11.645 -20.812 1.00 95.31 95 TYR A CA 1
ATOM 805 C C . TYR A 1 95 ? 22.537 11.647 -19.346 1.00 95.31 95 TYR A C 1
ATOM 807 O O . TYR A 1 95 ? 22.649 10.617 -18.679 1.00 95.31 95 TYR A O 1
ATOM 815 N N . LYS A 1 96 ? 21.994 12.763 -18.842 1.00 95.62 96 LYS A N 1
ATOM 816 C CA . LYS A 1 96 ? 21.449 12.826 -17.480 1.00 95.62 96 LYS A CA 1
ATOM 817 C C . LYS A 1 96 ? 20.353 11.779 -17.266 1.00 95.62 96 LYS A C 1
ATOM 819 O O . LYS A 1 96 ? 20.406 11.047 -16.281 1.00 95.62 96 LYS A O 1
ATOM 824 N N . TYR A 1 97 ? 19.380 11.685 -18.172 1.00 95.12 97 TYR A N 1
ATOM 825 C CA . TYR A 1 97 ? 18.281 10.722 -18.046 1.00 95.12 97 TYR A CA 1
ATOM 826 C C . TYR A 1 97 ? 18.737 9.272 -18.243 1.00 95.12 97 TYR A C 1
ATOM 828 O O . TYR A 1 97 ? 18.252 8.394 -17.536 1.00 95.12 97 TYR A O 1
ATOM 836 N N . VAL A 1 98 ? 19.704 9.012 -19.130 1.00 96.56 98 VAL A N 1
ATOM 837 C CA . VAL A 1 98 ? 20.319 7.677 -19.267 1.00 96.56 98 VAL A CA 1
ATOM 838 C C . VAL A 1 98 ? 21.018 7.249 -17.977 1.00 96.56 98 VAL A C 1
ATOM 840 O O . VAL A 1 98 ? 20.889 6.097 -17.568 1.00 96.56 98 VAL A O 1
ATOM 843 N N . ASN A 1 99 ? 21.749 8.155 -17.326 1.00 96.81 99 ASN A N 1
ATOM 844 C CA . ASN A 1 99 ? 22.423 7.849 -16.066 1.00 96.81 99 ASN A CA 1
ATOM 845 C C . ASN A 1 99 ? 21.416 7.563 -14.947 1.00 96.81 99 ASN A C 1
ATOM 847 O O . ASN A 1 99 ? 21.567 6.559 -14.258 1.00 96.81 99 ASN A O 1
ATOM 851 N N . LEU A 1 100 ? 20.356 8.372 -14.831 1.00 96.19 100 LEU A N 1
ATOM 852 C CA . LEU A 1 100 ? 19.277 8.127 -13.868 1.00 96.19 100 LEU A CA 1
ATOM 853 C C . LEU A 1 100 ? 18.556 6.796 -14.128 1.00 96.19 100 LEU A C 1
ATOM 855 O O . LEU A 1 100 ? 18.306 6.047 -13.190 1.00 96.19 100 LEU A O 1
ATOM 859 N N . LEU A 1 101 ? 18.262 6.469 -15.394 1.00 96.44 101 LEU A N 1
ATOM 860 C CA . LEU A 1 101 ? 17.695 5.171 -15.773 1.00 96.44 101 LEU A CA 1
ATOM 861 C C . LEU A 1 101 ? 18.588 4.026 -15.285 1.00 96.44 101 LEU A C 1
ATOM 863 O O . LEU A 1 101 ? 18.089 3.100 -14.658 1.00 96.44 101 LEU A O 1
ATOM 867 N N . LYS A 1 102 ? 19.898 4.088 -15.546 1.00 96.75 102 LYS A N 1
ATOM 868 C CA . LYS A 1 102 ? 20.840 3.038 -15.131 1.00 96.75 102 LYS A CA 1
ATOM 869 C C . LYS A 1 102 ? 20.925 2.901 -13.615 1.00 96.75 102 LYS A C 1
ATOM 871 O O . LYS A 1 102 ? 20.915 1.780 -13.122 1.00 96.75 102 LYS A O 1
ATOM 876 N N . GLU A 1 103 ? 21.005 4.020 -12.902 1.00 96.50 103 GLU A N 1
ATOM 877 C CA . GLU A 1 103 ? 21.069 4.049 -11.440 1.00 96.50 103 GLU A CA 1
ATOM 878 C C . GLU A 1 103 ? 19.818 3.418 -10.818 1.00 96.50 103 GLU A C 1
ATOM 880 O O . GLU A 1 103 ? 19.924 2.476 -10.035 1.00 96.50 103 GLU A O 1
ATOM 885 N N . TYR A 1 104 ? 18.629 3.873 -11.223 1.00 96.00 104 TYR A N 1
ATOM 886 C CA . TYR A 1 104 ? 17.367 3.371 -10.677 1.00 96.00 104 TYR A CA 1
ATOM 887 C C . TYR A 1 104 ? 17.077 1.929 -11.099 1.00 96.00 104 TYR A C 1
ATOM 889 O O . TYR A 1 104 ? 16.571 1.152 -10.294 1.00 96.00 104 TYR A O 1
ATOM 897 N N . ALA A 1 105 ? 17.427 1.548 -12.331 1.00 96.06 105 ALA A N 1
ATOM 898 C CA . ALA A 1 105 ? 17.308 0.167 -12.788 1.00 96.06 105 ALA A CA 1
ATOM 899 C C . ALA A 1 105 ? 18.209 -0.780 -11.986 1.00 96.06 105 ALA A C 1
ATOM 901 O O . ALA A 1 105 ? 17.811 -1.907 -11.704 1.00 96.06 105 ALA A O 1
ATOM 902 N N . GLU A 1 106 ? 19.416 -0.342 -11.622 1.00 96.06 106 GLU A N 1
ATOM 903 C CA . GLU A 1 106 ? 20.318 -1.149 -10.804 1.00 96.06 106 GLU A CA 1
ATOM 904 C C . GLU A 1 106 ? 19.834 -1.253 -9.354 1.00 96.06 106 GLU A C 1
ATOM 906 O O . GLU A 1 106 ? 19.834 -2.351 -8.805 1.00 96.06 106 GLU A O 1
ATOM 911 N N . GLU A 1 107 ? 19.343 -0.160 -8.757 1.00 95.50 107 GLU A N 1
ATOM 912 C CA . GLU A 1 107 ? 18.703 -0.188 -7.430 1.00 95.50 107 GLU A CA 1
ATOM 913 C C . GLU A 1 107 ? 17.540 -1.196 -7.396 1.00 95.50 107 GLU A C 1
ATOM 915 O O . GLU A 1 107 ? 17.488 -2.068 -6.526 1.00 95.50 107 GLU A O 1
ATOM 920 N N . GLU A 1 108 ? 16.636 -1.114 -8.376 1.00 95.44 108 GLU A N 1
ATOM 921 C CA . GLU A 1 108 ? 15.499 -2.027 -8.510 1.00 95.44 108 GLU A CA 1
ATOM 922 C C . GLU A 1 108 ? 15.960 -3.481 -8.686 1.00 95.44 108 GLU A C 1
ATOM 924 O O . GLU A 1 108 ? 15.489 -4.371 -7.976 1.00 95.44 108 GLU A O 1
ATOM 929 N N . ARG A 1 109 ? 16.937 -3.723 -9.570 1.00 95.56 109 ARG A N 1
ATOM 930 C CA . ARG A 1 109 ? 17.492 -5.057 -9.838 1.00 95.56 109 ARG A CA 1
ATOM 931 C C . ARG A 1 109 ? 18.096 -5.692 -8.592 1.00 95.56 109 ARG A C 1
ATOM 933 O O . ARG A 1 109 ? 17.839 -6.867 -8.342 1.00 95.56 109 ARG A O 1
ATOM 940 N N . GLN A 1 110 ? 18.876 -4.938 -7.816 1.00 96.56 110 GLN A N 1
ATOM 941 C CA . GLN A 1 110 ? 19.503 -5.441 -6.592 1.00 96.56 110 GLN A CA 1
ATOM 942 C C . GLN A 1 110 ? 18.460 -5.830 -5.543 1.00 96.56 110 GLN A C 1
ATOM 944 O O . GLN A 1 110 ? 18.566 -6.895 -4.935 1.00 96.56 110 GLN A O 1
ATOM 949 N N . LEU A 1 111 ? 17.418 -5.014 -5.361 1.00 96.19 111 LEU A N 1
ATOM 950 C CA . LEU A 1 111 ? 16.345 -5.332 -4.420 1.00 96.19 111 LEU A CA 1
ATOM 951 C C . LEU A 1 111 ? 15.510 -6.536 -4.888 1.00 96.19 111 LEU A C 1
ATOM 953 O O . LEU A 1 111 ? 15.154 -7.393 -4.078 1.00 96.19 111 LEU A O 1
ATOM 957 N N . PHE A 1 112 ? 15.250 -6.659 -6.192 1.00 96.94 112 PHE A N 1
ATOM 958 C CA . PHE A 1 112 ? 14.457 -7.754 -6.769 1.00 96.94 112 PHE A CA 1
ATOM 959 C C . PHE A 1 112 ? 15.189 -9.103 -6.826 1.00 96.94 112 PHE A C 1
ATOM 961 O O . PHE A 1 112 ? 14.559 -10.125 -7.106 1.00 96.94 112 PHE A O 1
ATOM 968 N N . LEU A 1 113 ? 16.482 -9.159 -6.474 1.00 96.19 113 LEU A N 1
ATOM 969 C CA . LEU A 1 113 ? 17.160 -10.432 -6.197 1.00 96.19 113 LEU A CA 1
ATOM 970 C C . LEU A 1 113 ? 16.452 -11.216 -5.080 1.00 96.19 113 LEU A C 1
ATOM 972 O O . LEU A 1 113 ? 16.440 -12.451 -5.099 1.00 96.19 113 LEU A O 1
ATOM 976 N N . ASN A 1 114 ? 15.824 -10.515 -4.130 1.00 96.94 114 ASN A N 1
ATOM 977 C CA . ASN A 1 114 ? 14.920 -11.130 -3.172 1.00 96.94 114 ASN A CA 1
ATOM 978 C C . ASN A 1 114 ? 13.545 -11.376 -3.821 1.00 96.94 114 ASN A C 1
ATOM 980 O O . ASN A 1 114 ? 12.764 -10.451 -4.040 1.00 96.94 114 ASN A O 1
ATOM 984 N N . ARG A 1 115 ? 13.222 -12.652 -4.064 1.00 95.88 115 ARG A N 1
ATOM 985 C CA . ARG A 1 115 ? 11.952 -13.068 -4.685 1.00 95.88 115 ARG A CA 1
ATOM 986 C C . ARG A 1 115 ? 10.715 -12.724 -3.855 1.00 95.88 115 ARG A C 1
ATOM 988 O O . ARG A 1 115 ? 9.678 -12.426 -4.438 1.00 95.88 115 ARG A O 1
ATOM 995 N N . GLU A 1 116 ? 10.816 -12.758 -2.527 1.00 97.31 116 GLU A N 1
ATOM 996 C CA . GLU A 1 116 ? 9.712 -12.381 -1.635 1.00 97.31 116 GLU A CA 1
ATOM 997 C C . GLU A 1 116 ? 9.429 -10.883 -1.749 1.00 97.31 116 GLU A C 1
ATOM 999 O O . GLU A 1 116 ? 8.281 -10.483 -1.930 1.00 97.31 116 GLU A O 1
ATOM 1004 N N . PHE A 1 117 ? 10.480 -10.058 -1.757 1.00 97.94 117 PHE A N 1
ATOM 1005 C CA . PHE A 1 117 ? 10.338 -8.622 -1.985 1.00 97.94 117 PHE A CA 1
ATOM 1006 C C . PHE A 1 117 ? 9.821 -8.299 -3.392 1.00 97.94 117 PHE A C 1
ATOM 1008 O O . PHE A 1 117 ? 8.954 -7.444 -3.546 1.00 97.94 117 PHE A O 1
ATOM 1015 N N . HIS A 1 118 ? 10.301 -8.996 -4.423 1.00 97.25 118 HIS A N 1
ATOM 1016 C CA . HIS A 1 118 ? 9.784 -8.820 -5.778 1.00 97.25 118 HIS A CA 1
ATOM 1017 C C . HIS A 1 118 ? 8.275 -9.122 -5.835 1.00 97.25 118 HIS A C 1
ATOM 1019 O O . HIS A 1 118 ? 7.496 -8.296 -6.311 1.00 97.25 118 HIS A O 1
ATOM 1025 N N . ALA A 1 119 ? 7.837 -10.255 -5.272 1.00 97.19 119 ALA A N 1
ATOM 1026 C CA . ALA A 1 119 ? 6.419 -10.605 -5.201 1.00 97.19 119 ALA A CA 1
ATOM 1027 C C . ALA A 1 119 ? 5.605 -9.587 -4.385 1.00 97.19 119 ALA A C 1
ATOM 1029 O O . ALA A 1 119 ? 4.507 -9.213 -4.797 1.00 97.19 119 ALA A O 1
ATOM 1030 N N . PHE A 1 120 ? 6.156 -9.103 -3.267 1.00 98.25 120 PHE A N 1
ATOM 1031 C CA . PHE A 1 120 ? 5.575 -8.030 -2.461 1.00 98.25 120 PHE A CA 1
ATOM 1032 C C . PHE A 1 120 ? 5.342 -6.757 -3.277 1.00 98.25 120 PHE A C 1
ATOM 1034 O O . PHE A 1 120 ? 4.226 -6.247 -3.310 1.00 98.25 120 PHE A O 1
ATOM 1041 N N . ALA A 1 121 ? 6.390 -6.250 -3.931 1.00 97.19 121 ALA A N 1
ATOM 1042 C CA . ALA A 1 121 ? 6.365 -4.984 -4.653 1.00 97.19 121 ALA A CA 1
ATOM 1043 C C . ALA A 1 121 ? 5.394 -5.036 -5.836 1.00 97.19 121 ALA A C 1
ATOM 1045 O O . ALA A 1 121 ? 4.599 -4.114 -6.019 1.00 97.19 121 ALA A O 1
ATOM 1046 N N . VAL A 1 122 ? 5.408 -6.140 -6.594 1.00 95.69 122 VAL A N 1
ATOM 1047 C CA . VAL A 1 122 ? 4.451 -6.360 -7.683 1.00 95.69 122 VAL A CA 1
ATOM 1048 C C . VAL A 1 122 ? 3.034 -6.409 -7.129 1.00 95.69 122 VAL A C 1
ATOM 1050 O O . VAL A 1 122 ? 2.196 -5.651 -7.608 1.00 95.69 122 VAL A O 1
ATOM 1053 N N . ARG A 1 123 ? 2.762 -7.234 -6.102 1.00 96.44 123 ARG A N 1
ATOM 1054 C CA . ARG A 1 123 ? 1.420 -7.381 -5.511 1.00 96.44 123 ARG A CA 1
ATOM 1055 C C . ARG A 1 123 ? 0.876 -6.056 -4.978 1.00 96.44 123 ARG A C 1
ATOM 1057 O O . ARG A 1 123 ? -0.273 -5.723 -5.260 1.00 96.44 123 ARG A O 1
ATOM 1064 N N . TYR A 1 124 ? 1.717 -5.297 -4.278 1.00 96.56 124 TYR A N 1
ATOM 1065 C CA . TYR A 1 124 ? 1.409 -3.952 -3.808 1.00 96.56 124 TYR A CA 1
ATOM 1066 C C . TYR A 1 124 ? 0.947 -3.059 -4.965 1.00 96.56 124 TYR A C 1
ATOM 1068 O O . TYR A 1 124 ? -0.104 -2.428 -4.882 1.00 96.56 124 TYR A O 1
ATOM 1076 N N . ASP A 1 125 ? 1.701 -3.023 -6.066 1.00 94.19 125 ASP A N 1
ATOM 1077 C CA . ASP A 1 125 ? 1.380 -2.156 -7.198 1.00 94.19 125 ASP A CA 1
ATOM 1078 C C . ASP A 1 125 ? 0.077 -2.570 -7.903 1.00 94.19 125 ASP A C 1
ATOM 1080 O O . ASP A 1 125 ? -0.719 -1.703 -8.260 1.00 94.19 125 ASP A O 1
ATOM 1084 N N . GLN A 1 126 ? -0.219 -3.873 -8.014 1.00 93.12 126 GLN A N 1
ATOM 1085 C CA . GLN A 1 126 ? -1.510 -4.317 -8.575 1.00 93.12 126 GLN A CA 1
ATOM 1086 C C . GLN A 1 126 ? -2.698 -3.852 -7.728 1.00 93.12 126 GLN A C 1
ATOM 1088 O O . GLN A 1 126 ? -3.757 -3.566 -8.281 1.00 93.12 126 GLN A O 1
ATOM 1093 N N . MET A 1 127 ? -2.539 -3.814 -6.402 1.00 93.75 127 MET A N 1
ATOM 1094 C CA . MET A 1 127 ? -3.621 -3.452 -5.485 1.00 93.75 127 MET A CA 1
ATOM 1095 C C . MET A 1 127 ? -3.780 -1.942 -5.338 1.00 93.75 127 MET A C 1
ATOM 1097 O O . MET A 1 127 ? -4.900 -1.445 -5.397 1.00 93.75 127 MET A O 1
ATOM 1101 N N . PHE A 1 128 ? -2.677 -1.217 -5.157 1.00 93.94 128 PHE A N 1
ATOM 1102 C CA . PHE A 1 128 ? -2.698 0.190 -4.751 1.00 93.94 128 PHE A CA 1
ATOM 1103 C C . PHE A 1 128 ? -2.193 1.146 -5.835 1.00 93.94 128 PHE A C 1
ATOM 1105 O O . PHE A 1 128 ? -2.471 2.342 -5.777 1.00 93.94 128 PHE A O 1
ATOM 1112 N N . GLY A 1 129 ? -1.443 0.648 -6.820 1.00 91.12 129 GLY A N 1
ATOM 1113 C CA . GLY A 1 129 ? -0.882 1.438 -7.917 1.00 91.12 129 GLY A CA 1
ATOM 1114 C C . GLY A 1 129 ? -1.826 1.624 -9.108 1.00 91.12 129 GLY A C 1
ATOM 1115 O O . GLY A 1 129 ? -1.504 2.401 -10.009 1.00 91.12 129 GLY A O 1
ATOM 1116 N N . ASN A 1 130 ? -2.976 0.940 -9.126 1.00 87.81 130 ASN A N 1
ATOM 1117 C CA . ASN A 1 130 ? -3.976 1.057 -10.187 1.00 87.81 130 ASN A CA 1
ATOM 1118 C C . ASN A 1 130 ? -4.610 2.469 -10.186 1.00 87.81 130 ASN A C 1
ATOM 1120 O O . ASN A 1 130 ? -5.056 2.911 -9.127 1.00 87.81 130 ASN A O 1
ATOM 1124 N N . PRO A 1 131 ? -4.714 3.165 -11.339 1.00 84.31 131 PRO A N 1
ATOM 1125 C CA . PRO A 1 131 ? -5.388 4.461 -11.472 1.00 84.31 131 PRO A CA 1
ATOM 1126 C C . PRO A 1 131 ? -6.819 4.533 -10.913 1.00 84.31 131 PRO A C 1
ATOM 1128 O O . PRO A 1 131 ? -7.256 5.610 -10.518 1.00 84.31 131 PRO A O 1
ATOM 1131 N N . ALA A 1 132 ? -7.538 3.409 -10.882 1.00 85.94 132 ALA A N 1
ATOM 1132 C CA . ALA A 1 132 ? -8.894 3.290 -10.352 1.00 85.94 132 ALA A CA 1
ATOM 1133 C C . ALA A 1 132 ? -8.952 3.029 -8.834 1.00 85.94 132 ALA A C 1
ATOM 1135 O O . ALA A 1 132 ? -10.045 2.908 -8.280 1.00 85.94 132 ALA A O 1
ATOM 1136 N N . TYR A 1 133 ? -7.809 2.911 -8.150 1.00 87.06 133 TYR A N 1
ATOM 1137 C CA . TYR A 1 133 ? -7.784 2.717 -6.703 1.00 87.06 133 TYR A CA 1
ATOM 1138 C C . TYR A 1 133 ? -8.301 3.969 -5.977 1.00 87.06 133 TYR A C 1
ATOM 1140 O O . TYR A 1 133 ? -7.809 5.079 -6.192 1.00 87.06 133 TYR A O 1
ATOM 1148 N N . GLU A 1 134 ? -9.285 3.781 -5.097 1.00 85.31 134 GLU A N 1
ATOM 1149 C CA . GLU A 1 134 ? -9.888 4.845 -4.290 1.00 85.31 134 GLU A CA 1
ATOM 1150 C C . GLU A 1 134 ? -9.311 4.854 -2.856 1.00 85.31 134 GLU A C 1
ATOM 1152 O O . GLU A 1 134 ? -9.062 3.789 -2.289 1.00 85.31 134 GLU A O 1
ATOM 1157 N N . PRO A 1 135 ? -9.123 6.035 -2.232 1.00 83.94 135 PRO A N 1
ATOM 1158 C CA . PRO A 1 135 ? -9.492 7.356 -2.739 1.00 83.94 135 PRO A CA 1
ATOM 1159 C C . PRO A 1 135 ? -8.564 7.880 -3.840 1.00 83.94 135 PRO A C 1
ATOM 1161 O O . PRO A 1 135 ? -8.969 8.755 -4.587 1.00 83.94 135 PRO A O 1
ATOM 1164 N N . PHE A 1 136 ? -7.336 7.385 -3.962 1.00 90.25 136 PHE A N 1
ATOM 1165 C CA . PHE A 1 136 ? -6.413 7.712 -5.054 1.00 90.25 136 PHE A CA 1
ATOM 1166 C C . PHE A 1 136 ? -5.257 6.702 -5.078 1.00 90.25 136 PHE A C 1
ATOM 1168 O O . PHE A 1 136 ? -4.918 6.161 -4.022 1.00 90.25 136 PHE A O 1
ATOM 1175 N N . PRO A 1 137 ? -4.597 6.483 -6.229 1.00 91.56 137 PRO A N 1
ATOM 1176 C CA . PRO A 1 137 ? -3.506 5.518 -6.350 1.00 91.56 137 PRO A CA 1
ATOM 1177 C C . PRO A 1 137 ? -2.304 5.862 -5.462 1.00 91.56 137 PRO A C 1
ATOM 1179 O O . PRO A 1 137 ? -1.799 6.987 -5.460 1.00 91.56 137 PRO A O 1
ATOM 1182 N N . LEU A 1 138 ? -1.771 4.862 -4.763 1.00 92.38 138 LEU A N 1
ATOM 1183 C CA . LEU A 1 138 ? -0.614 4.992 -3.879 1.00 92.38 138 LEU A CA 1
ATOM 1184 C C . LEU A 1 138 ? 0.632 4.401 -4.528 1.00 92.38 138 LEU A C 1
ATOM 1186 O O . LEU A 1 138 ? 1.060 3.289 -4.231 1.00 92.38 138 LEU A O 1
ATOM 1190 N N . ILE A 1 139 ? 1.241 5.188 -5.409 1.00 91.94 139 ILE A N 1
ATOM 1191 C CA . ILE A 1 139 ? 2.419 4.782 -6.178 1.00 91.94 139 ILE A CA 1
ATOM 1192 C C . ILE A 1 139 ? 3.695 5.186 -5.425 1.00 91.94 139 ILE A C 1
ATOM 1194 O O . ILE A 1 139 ? 4.163 6.330 -5.536 1.00 91.94 139 ILE A O 1
ATOM 1198 N N . LEU A 1 140 ? 4.234 4.238 -4.654 1.00 93.25 140 LEU A N 1
ATOM 1199 C CA . LEU A 1 140 ? 5.463 4.376 -3.866 1.00 93.25 140 LEU A CA 1
ATOM 1200 C C . LEU A 1 140 ? 6.718 4.105 -4.705 1.00 93.25 140 LEU A C 1
ATOM 1202 O O . LEU A 1 140 ? 6.662 3.435 -5.737 1.00 93.25 140 LEU A O 1
ATOM 1206 N N . ASP A 1 141 ? 7.862 4.629 -4.265 1.00 91.62 141 ASP A N 1
ATOM 1207 C CA . ASP A 1 141 ? 9.151 4.193 -4.805 1.00 91.62 141 ASP A CA 1
ATOM 1208 C C . ASP A 1 141 ? 9.630 2.882 -4.163 1.00 91.62 141 ASP A C 1
ATOM 1210 O O . ASP A 1 141 ? 9.099 2.408 -3.154 1.00 91.62 141 ASP A O 1
ATOM 1214 N N . ILE A 1 142 ? 10.658 2.293 -4.774 1.00 93.69 142 ILE A N 1
ATOM 1215 C CA . ILE A 1 142 ? 11.193 0.998 -4.360 1.00 93.69 142 ILE A CA 1
ATOM 1216 C C . ILE A 1 142 ? 11.804 1.025 -2.954 1.00 93.69 142 ILE A C 1
ATOM 1218 O O . ILE A 1 142 ? 11.761 0.023 -2.242 1.00 93.69 142 ILE A O 1
ATOM 1222 N N . THR A 1 143 ? 12.322 2.175 -2.521 1.00 93.50 143 THR A N 1
ATOM 1223 C CA . THR A 1 143 ? 12.929 2.345 -1.203 1.00 93.50 143 THR A CA 1
ATOM 1224 C C . THR A 1 143 ? 11.854 2.292 -0.112 1.00 93.50 143 THR A C 1
ATOM 1226 O O . THR A 1 143 ? 12.002 1.536 0.848 1.00 93.50 143 THR A O 1
ATOM 1229 N N . HIS A 1 144 ? 10.740 3.011 -0.287 1.00 95.56 144 HIS A N 1
ATOM 1230 C CA . HIS A 1 144 ? 9.592 2.964 0.626 1.00 95.56 144 HIS A CA 1
ATOM 1231 C C . HIS A 1 144 ? 8.969 1.563 0.665 1.00 95.56 144 HIS A C 1
ATOM 1233 O O . HIS A 1 144 ? 8.670 1.050 1.744 1.00 95.56 144 HIS A O 1
ATOM 1239 N N . LEU A 1 145 ? 8.830 0.901 -0.491 1.00 97.06 145 LEU A N 1
ATOM 1240 C CA . LEU A 1 145 ? 8.344 -0.482 -0.547 1.00 97.06 145 LEU A CA 1
ATOM 1241 C C . LEU A 1 145 ? 9.255 -1.437 0.226 1.00 97.06 145 LEU A C 1
ATOM 1243 O O . LEU A 1 145 ? 8.762 -2.272 0.981 1.00 97.06 145 LEU A O 1
ATOM 1247 N N . ASN A 1 146 ? 10.574 -1.301 0.083 1.00 97.19 146 ASN A N 1
ATOM 1248 C CA . ASN A 1 146 ? 11.534 -2.139 0.796 1.00 97.19 146 ASN A CA 1
ATOM 1249 C C . ASN A 1 146 ? 11.485 -1.917 2.316 1.00 97.19 146 ASN A C 1
ATOM 1251 O O . ASN A 1 146 ? 11.639 -2.865 3.083 1.00 97.19 146 ASN A O 1
ATOM 1255 N N . GLN A 1 147 ? 11.219 -0.689 2.767 1.00 97.19 147 GLN A N 1
ATOM 1256 C CA . GLN A 1 147 ? 11.023 -0.393 4.188 1.00 97.19 147 GLN A CA 1
ATOM 1257 C C . GLN A 1 147 ? 9.739 -1.031 4.742 1.00 97.19 147 GLN A C 1
ATOM 1259 O O . GLN A 1 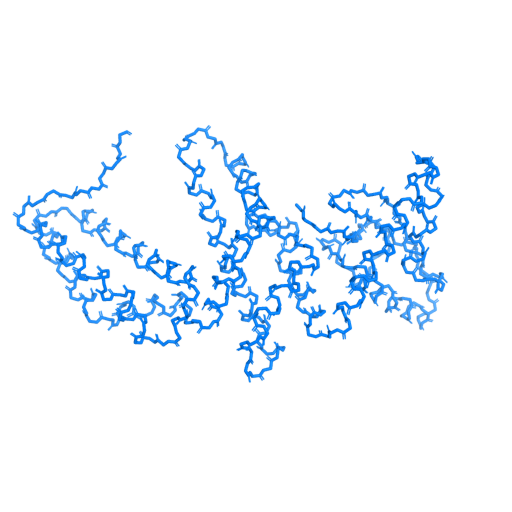147 ? 9.793 -1.657 5.802 1.00 97.19 147 GLN A O 1
ATOM 1264 N N . LEU A 1 148 ? 8.612 -0.947 4.019 1.00 97.50 148 LEU A N 1
ATOM 1265 C CA . LEU A 1 148 ? 7.360 -1.621 4.405 1.00 97.50 148 LEU A CA 1
ATOM 1266 C C . LEU A 1 148 ? 7.549 -3.139 4.470 1.00 97.50 148 LEU A C 1
ATOM 1268 O O . LEU A 1 148 ? 7.211 -3.769 5.473 1.00 97.50 148 LEU A O 1
ATOM 1272 N N . TYR A 1 149 ? 8.146 -3.713 3.423 1.00 97.88 149 TYR A N 1
ATOM 1273 C CA . TYR A 1 149 ? 8.474 -5.132 3.358 1.00 97.88 149 TYR A CA 1
ATOM 1274 C C . TYR A 1 149 ? 9.352 -5.554 4.538 1.00 97.88 149 TYR A C 1
ATOM 1276 O O . TYR A 1 149 ? 8.986 -6.454 5.288 1.00 97.88 149 TYR A O 1
ATOM 1284 N N . GLY A 1 150 ? 10.487 -4.881 4.744 1.00 97.06 150 GLY A N 1
ATOM 1285 C CA . GLY A 1 150 ? 11.449 -5.239 5.782 1.00 97.06 150 GLY A CA 1
ATOM 1286 C C . GLY A 1 150 ? 10.904 -5.077 7.202 1.00 97.06 150 GLY A C 1
ATOM 1287 O O . GLY A 1 150 ? 11.369 -5.760 8.116 1.00 97.06 150 GLY A O 1
ATOM 1288 N N . ALA A 1 151 ? 9.922 -4.197 7.408 1.00 96.19 151 ALA A N 1
ATOM 1289 C CA . ALA A 1 151 ? 9.238 -4.068 8.686 1.00 96.19 151 ALA A CA 1
ATOM 1290 C C . ALA A 1 151 ? 8.342 -5.277 8.967 1.00 96.19 151 ALA A C 1
ATOM 1292 O O . ALA A 1 151 ? 8.463 -5.882 10.028 1.00 96.19 151 ALA A O 1
ATOM 1293 N N . VAL A 1 152 ? 7.500 -5.674 8.010 1.00 95.44 152 VAL A N 1
ATOM 1294 C CA . VAL A 1 152 ? 6.540 -6.770 8.210 1.00 95.44 152 VAL A CA 1
ATOM 1295 C C . VAL A 1 152 ? 7.199 -8.147 8.121 1.00 95.44 152 VAL A C 1
ATOM 1297 O O . VAL A 1 152 ? 6.852 -9.035 8.896 1.00 95.44 152 VAL A O 1
ATOM 1300 N N . GLN A 1 153 ? 8.202 -8.322 7.253 1.00 94.94 153 GLN A N 1
ATOM 1301 C CA . GLN A 1 153 ? 8.911 -9.592 7.047 1.00 94.94 153 GLN A CA 1
ATOM 1302 C C . GLN A 1 153 ? 9.429 -10.193 8.364 1.00 94.94 153 GLN A C 1
ATOM 1304 O O . GLN A 1 153 ? 9.382 -11.405 8.555 1.00 94.94 153 GLN A O 1
ATOM 1309 N N . LYS A 1 154 ? 9.873 -9.350 9.305 1.00 92.81 154 LYS A N 1
ATOM 1310 C CA . LYS A 1 154 ? 10.383 -9.765 10.626 1.00 92.81 154 LYS A CA 1
ATOM 1311 C C . LYS A 1 154 ? 9.339 -10.466 11.501 1.00 92.81 154 LYS A C 1
ATOM 1313 O O . LYS A 1 154 ? 9.708 -11.104 12.483 1.00 92.81 154 LYS A O 1
ATOM 1318 N N . HIS A 1 155 ? 8.060 -10.320 11.170 1.00 93.94 155 HIS A N 1
ATOM 1319 C CA . HIS A 1 155 ? 6.927 -10.828 11.936 1.00 93.94 155 HIS A CA 1
ATOM 1320 C C . HIS A 1 155 ? 6.192 -11.980 11.238 1.00 93.94 155 HIS A C 1
ATOM 1322 O O . HIS A 1 155 ? 5.253 -12.528 11.811 1.00 93.94 155 HIS A O 1
ATOM 1328 N N . VAL A 1 156 ? 6.617 -12.360 10.030 1.00 93.50 156 VAL A N 1
ATOM 1329 C CA . VAL A 1 156 ? 6.073 -13.502 9.283 1.00 93.50 156 VAL A CA 1
ATOM 1330 C C . VAL A 1 156 ? 6.489 -14.805 9.968 1.00 93.50 156 VAL A C 1
ATOM 1332 O O . VAL A 1 156 ? 7.659 -14.988 10.299 1.00 93.50 156 VAL A O 1
ATOM 1335 N N . THR A 1 157 ? 5.544 -15.730 10.166 1.00 89.06 157 THR A N 1
ATOM 1336 C CA . THR A 1 157 ? 5.780 -16.970 10.938 1.00 89.06 157 THR A CA 1
ATOM 1337 C C . THR A 1 157 ? 5.463 -18.253 10.176 1.00 89.06 157 THR A C 1
ATOM 1339 O O . THR A 1 157 ? 6.075 -19.285 10.445 1.00 89.06 157 THR A O 1
ATOM 1342 N N . THR A 1 158 ? 4.536 -18.212 9.216 1.00 87.44 158 THR A N 1
ATOM 1343 C CA . THR A 1 158 ? 4.035 -19.407 8.506 1.00 87.44 158 THR A CA 1
ATOM 1344 C C . THR A 1 158 ? 4.552 -19.535 7.072 1.00 87.44 158 THR A C 1
ATOM 1346 O O . THR A 1 158 ? 4.485 -20.612 6.480 1.00 87.44 158 THR A O 1
ATOM 1349 N N . GLY A 1 159 ? 5.124 -18.454 6.541 1.00 91.56 159 GLY A N 1
ATOM 1350 C CA . GLY A 1 159 ? 5.682 -18.354 5.195 1.00 91.56 159 GLY A CA 1
ATOM 1351 C C . GLY A 1 159 ? 5.273 -17.038 4.541 1.00 91.56 159 GLY A C 1
ATOM 1352 O O . GLY A 1 159 ? 4.140 -16.587 4.691 1.00 91.56 159 GLY A O 1
ATOM 1353 N N . PHE A 1 160 ? 6.182 -16.404 3.799 1.00 94.94 160 PHE A N 1
ATOM 1354 C CA . PHE A 1 160 ? 5.911 -15.083 3.226 1.00 94.94 160 PHE A CA 1
ATOM 1355 C C . PHE A 1 160 ? 4.706 -15.092 2.274 1.00 94.94 160 PHE A C 1
ATOM 1357 O O . PHE A 1 160 ? 3.783 -14.296 2.419 1.00 94.94 160 PHE A O 1
ATOM 1364 N N . TYR A 1 161 ? 4.673 -16.038 1.333 1.00 95.25 161 TYR A N 1
ATOM 1365 C CA . TYR A 1 161 ? 3.616 -16.101 0.320 1.00 95.25 161 TYR A CA 1
ATOM 1366 C C . TYR A 1 161 ? 2.235 -16.445 0.891 1.00 95.25 161 TYR A C 1
ATOM 1368 O O . TYR A 1 161 ? 1.235 -15.988 0.347 1.00 95.25 161 TYR A O 1
ATOM 1376 N N . SER A 1 162 ? 2.160 -17.224 1.977 1.00 94.44 162 SER A N 1
ATOM 1377 C CA . SER A 1 162 ? 0.887 -17.512 2.655 1.00 94.44 162 SER A CA 1
ATOM 1378 C C . SER A 1 162 ? 0.346 -16.309 3.415 1.00 94.44 162 SER A C 1
ATOM 1380 O O . SER A 1 162 ? -0.861 -16.199 3.601 1.00 94.44 162 SER A O 1
ATOM 1382 N N . GLU A 1 163 ? 1.224 -15.405 3.845 1.00 96.25 163 GLU A N 1
ATOM 1383 C CA . GLU A 1 163 ? 0.840 -14.216 4.603 1.00 96.25 163 GLU A CA 1
ATOM 1384 C C . GLU A 1 163 ? 0.710 -12.963 3.728 1.00 96.25 163 GLU A C 1
ATOM 1386 O O . GLU A 1 163 ? 0.206 -11.951 4.204 1.00 96.25 163 GLU A O 1
ATOM 1391 N N . LEU A 1 164 ? 1.088 -13.027 2.447 1.00 96.69 164 LEU A N 1
ATOM 1392 C CA . LEU A 1 164 ? 1.124 -11.882 1.535 1.00 96.69 164 LEU A CA 1
ATOM 1393 C C . LEU A 1 164 ? -0.193 -11.093 1.495 1.00 96.69 164 LEU A C 1
ATOM 1395 O O . LEU A 1 164 ? -0.165 -9.872 1.612 1.00 96.69 164 LEU A O 1
ATOM 1399 N N . GLU A 1 165 ? -1.342 -11.761 1.390 1.00 95.44 165 GLU A N 1
ATOM 1400 C CA . GLU A 1 165 ? -2.640 -11.069 1.366 1.00 95.44 165 GLU A CA 1
ATOM 1401 C C . GLU A 1 165 ? -2.946 -10.381 2.701 1.00 95.44 165 GLU A C 1
ATOM 1403 O O . GLU A 1 165 ? -3.357 -9.225 2.716 1.00 95.44 165 GLU A O 1
ATOM 1408 N N . LYS A 1 166 ? -2.624 -11.023 3.829 1.00 95.19 166 LYS A N 1
ATOM 1409 C CA . LYS A 1 166 ? -2.752 -10.414 5.160 1.00 95.19 166 LYS A CA 1
ATOM 1410 C C . LYS A 1 166 ? -1.847 -9.182 5.305 1.00 95.19 166 LYS A C 1
ATOM 1412 O O . LYS A 1 166 ? -2.234 -8.187 5.923 1.00 95.19 166 LYS A O 1
ATOM 1417 N N . ILE A 1 167 ? -0.641 -9.228 4.734 1.00 97.06 167 ILE A N 1
ATOM 1418 C CA . ILE A 1 167 ? 0.265 -8.074 4.682 1.00 97.06 167 ILE A CA 1
ATOM 1419 C C . ILE A 1 167 ? -0.390 -6.940 3.879 1.00 97.06 167 ILE A C 1
ATOM 1421 O O . ILE A 1 167 ? -0.424 -5.807 4.356 1.00 97.06 167 ILE A O 1
ATOM 1425 N N . MET A 1 168 ? -0.961 -7.235 2.707 1.00 97.06 168 MET A N 1
ATOM 1426 C CA . MET A 1 168 ? -1.638 -6.234 1.874 1.00 97.06 168 MET A CA 1
ATOM 1427 C C . MET A 1 168 ? -2.872 -5.633 2.557 1.00 97.06 168 MET A C 1
ATOM 1429 O O . MET A 1 168 ? -3.037 -4.417 2.539 1.00 97.06 168 MET A O 1
ATOM 1433 N N . GLU A 1 169 ? -3.695 -6.435 3.231 1.00 95.44 169 GLU A N 1
ATOM 1434 C CA . GLU A 1 169 ? -4.834 -5.953 4.030 1.00 95.44 169 GLU A CA 1
ATOM 1435 C C . GLU A 1 169 ? -4.387 -5.006 5.157 1.00 95.44 169 GLU A C 1
ATOM 1437 O O . GLU A 1 169 ? -5.023 -3.982 5.432 1.00 95.44 169 GLU A O 1
ATOM 1442 N N . SER A 1 170 ? -3.253 -5.307 5.793 1.00 96.19 170 SER A N 1
ATOM 1443 C CA . SER A 1 170 ? -2.685 -4.471 6.857 1.00 96.19 170 SER A CA 1
ATOM 1444 C C . SER A 1 170 ? -2.155 -3.143 6.306 1.00 96.19 170 SER A C 1
ATOM 1446 O O . SER A 1 170 ? -2.375 -2.089 6.904 1.00 96.19 170 SER A O 1
ATOM 1448 N N . ILE A 1 171 ? -1.520 -3.177 5.129 1.00 96.75 171 ILE A N 1
ATOM 1449 C CA . ILE A 1 171 ? -1.081 -1.989 4.382 1.00 96.75 171 ILE A CA 1
ATOM 1450 C C . ILE A 1 171 ? -2.278 -1.126 3.992 1.00 96.75 171 ILE A C 1
ATOM 1452 O O . ILE A 1 171 ? -2.268 0.084 4.225 1.00 96.75 171 ILE A O 1
ATOM 1456 N N . GLN A 1 172 ? -3.327 -1.745 3.455 1.00 95.12 172 GLN A N 1
ATOM 1457 C CA . GLN A 1 172 ? -4.560 -1.058 3.098 1.00 95.12 172 GLN A CA 1
ATOM 1458 C C . GLN A 1 172 ? -5.181 -0.373 4.318 1.00 95.12 172 GLN A C 1
ATOM 1460 O O . GLN A 1 172 ? -5.569 0.790 4.243 1.00 95.12 172 GLN A O 1
ATOM 1465 N N . THR A 1 173 ? -5.229 -1.064 5.459 1.00 94.06 173 THR A N 1
ATOM 1466 C CA . THR A 1 173 ? -5.756 -0.507 6.712 1.00 94.06 173 THR A CA 1
ATOM 1467 C C . THR A 1 173 ? -4.947 0.709 7.166 1.00 94.06 173 THR A C 1
ATOM 1469 O O . THR A 1 173 ? -5.535 1.743 7.489 1.00 94.06 173 THR A O 1
ATOM 1472 N N . ALA A 1 174 ? -3.614 0.622 7.134 1.00 95.50 174 ALA A N 1
ATOM 1473 C CA . ALA A 1 174 ? -2.727 1.719 7.513 1.00 95.50 174 ALA A CA 1
ATOM 1474 C C . ALA A 1 174 ? -2.900 2.950 6.609 1.00 95.50 174 ALA A C 1
ATOM 1476 O O . ALA A 1 174 ? -3.049 4.070 7.100 1.00 95.50 174 ALA A O 1
ATOM 1477 N N . PHE A 1 175 ? -2.941 2.754 5.289 1.00 94.44 175 PHE A N 1
ATOM 1478 C CA . PHE A 1 175 ? -3.113 3.863 4.352 1.00 94.44 175 PHE A CA 1
ATOM 1479 C C . PHE A 1 175 ? -4.520 4.457 4.366 1.00 94.44 175 PHE A C 1
ATOM 1481 O O . PHE A 1 175 ? -4.657 5.676 4.280 1.00 94.44 175 PHE A O 1
ATOM 1488 N N . ASN A 1 176 ? -5.558 3.638 4.537 1.00 93.12 176 ASN A N 1
ATOM 1489 C CA . ASN A 1 176 ? -6.919 4.138 4.706 1.00 93.12 176 ASN A CA 1
ATOM 1490 C C . ASN A 1 176 ? -7.030 4.993 5.968 1.00 93.12 176 ASN A C 1
ATOM 1492 O O . ASN A 1 176 ? -7.633 6.064 5.923 1.00 93.12 176 ASN A O 1
ATOM 1496 N N . LYS A 1 177 ? -6.411 4.567 7.077 1.00 93.75 177 LYS A N 1
ATOM 1497 C CA . LYS A 1 177 ? -6.393 5.366 8.303 1.00 93.75 177 LYS A CA 1
ATOM 1498 C C . LYS A 1 177 ? -5.672 6.698 8.094 1.00 93.75 177 LYS A C 1
ATOM 1500 O O . LYS A 1 177 ? -6.212 7.738 8.458 1.00 93.75 177 LYS A O 1
ATOM 1505 N N . LEU A 1 178 ? -4.519 6.688 7.431 1.00 94.38 178 LEU A N 1
ATOM 1506 C CA . LEU A 1 178 ? -3.804 7.914 7.080 1.00 94.38 178 LEU A CA 1
ATOM 1507 C C . LEU A 1 178 ? -4.649 8.856 6.203 1.00 94.38 178 LEU A C 1
ATOM 1509 O O . LEU A 1 178 ? -4.669 10.061 6.444 1.00 94.38 178 LEU A O 1
ATOM 1513 N N . ALA A 1 179 ? -5.361 8.323 5.206 1.00 93.06 179 ALA A N 1
ATOM 1514 C CA . ALA A 1 179 ? -6.236 9.115 4.345 1.00 93.06 179 ALA A CA 1
ATOM 1515 C C . ALA A 1 179 ? -7.418 9.720 5.120 1.00 93.06 179 ALA A C 1
ATOM 1517 O O . ALA A 1 179 ? -7.755 10.883 4.901 1.00 93.06 179 ALA A O 1
ATOM 1518 N N . ILE A 1 180 ? -8.013 8.966 6.051 1.00 91.50 180 ILE A N 1
ATOM 1519 C CA . ILE A 1 180 ? -9.067 9.462 6.948 1.00 91.50 180 ILE A CA 1
ATOM 1520 C C . ILE A 1 180 ? -8.525 10.591 7.829 1.00 91.50 180 ILE A C 1
ATOM 1522 O O . ILE A 1 180 ? -9.124 11.661 7.870 1.00 91.50 180 ILE A O 1
ATOM 1526 N N . ASP A 1 181 ? -7.368 10.401 8.466 1.00 90.94 181 ASP A N 1
ATOM 1527 C CA . ASP A 1 181 ? -6.773 11.409 9.351 1.00 90.94 181 ASP A CA 1
ATOM 1528 C C . ASP A 1 181 ? -6.413 12.693 8.589 1.00 90.94 181 ASP A C 1
ATOM 1530 O O . ASP A 1 181 ? -6.618 13.803 9.084 1.00 90.94 181 ASP A O 1
ATOM 1534 N N . ALA A 1 182 ? -5.910 12.560 7.359 1.00 90.69 182 ALA A N 1
ATOM 1535 C CA . ALA A 1 182 ? -5.663 13.687 6.467 1.00 90.69 182 ALA A CA 1
ATOM 1536 C C . ALA A 1 182 ? -6.969 14.398 6.071 1.00 90.69 182 ALA A C 1
ATOM 1538 O O . ALA A 1 182 ? -7.041 15.625 6.101 1.00 90.69 182 ALA A O 1
ATOM 1539 N N . TYR A 1 183 ? -8.024 13.648 5.745 1.00 88.00 183 TYR A N 1
ATOM 1540 C CA . TYR A 1 183 ? -9.333 14.218 5.426 1.00 88.00 183 TYR A CA 1
ATOM 1541 C C . TYR A 1 183 ? -9.949 14.968 6.617 1.00 88.00 183 TYR A C 1
ATOM 1543 O O . TYR A 1 183 ? -10.473 16.070 6.447 1.00 88.00 183 TYR A O 1
ATOM 1551 N N . GLU A 1 184 ? -9.868 14.409 7.826 1.00 85.19 184 GLU A N 1
ATOM 1552 C CA . GLU A 1 184 ? -10.417 15.020 9.038 1.00 85.19 184 GLU A CA 1
ATOM 1553 C C . GLU A 1 184 ? -9.705 16.333 9.394 1.00 85.19 184 GLU A C 1
ATOM 1555 O O . GLU A 1 184 ? -10.382 17.322 9.688 1.00 85.19 184 GLU A O 1
ATOM 1560 N N . LYS A 1 185 ? -8.370 16.397 9.275 1.00 80.06 185 LYS A N 1
ATOM 1561 C CA . LYS A 1 185 ? -7.603 17.644 9.464 1.00 80.06 185 LYS A CA 1
ATOM 1562 C C . LYS A 1 185 ? -8.048 18.759 8.513 1.00 80.06 185 LYS A C 1
ATOM 1564 O O . LYS A 1 185 ? -8.229 19.895 8.944 1.00 80.06 185 LYS A O 1
ATOM 1569 N N . GLU A 1 186 ? -8.260 18.432 7.239 1.00 69.25 186 GLU A N 1
ATOM 1570 C CA . GLU A 1 186 ? -8.652 19.401 6.205 1.00 69.25 186 GLU A CA 1
ATOM 1571 C C . GLU A 1 186 ? -10.132 19.809 6.299 1.00 69.25 186 GLU A C 1
ATOM 1573 O O . GLU A 1 186 ? -10.519 20.924 5.939 1.00 69.25 186 GLU A O 1
ATOM 1578 N N . SER A 1 187 ? -10.986 18.926 6.825 1.00 62.38 187 SER A N 1
ATOM 1579 C CA . SER A 1 187 ? -12.434 19.146 6.927 1.00 62.38 187 SER A CA 1
ATOM 1580 C C . SER A 1 187 ? -12.857 20.265 7.893 1.00 62.38 187 SER A C 1
ATOM 1582 O O . SER A 1 187 ? -14.023 20.665 7.885 1.00 62.38 187 SER A O 1
ATOM 1584 N N . VAL A 1 188 ? -11.913 20.839 8.648 1.00 57.97 188 VAL A N 1
ATOM 1585 C CA . VAL A 1 188 ? -12.117 22.038 9.477 1.00 57.97 188 VAL A CA 1
ATOM 1586 C C . VAL A 1 188 ? -12.409 23.288 8.616 1.00 57.97 188 VAL A C 1
ATOM 1588 O O . VAL A 1 188 ? -13.079 24.209 9.081 1.00 57.97 188 VAL A O 1
ATOM 1591 N N . ASN A 1 189 ? -12.028 23.297 7.329 1.00 56.06 189 ASN A N 1
ATOM 1592 C CA . ASN A 1 189 ? -12.316 24.382 6.380 1.00 56.06 189 ASN A CA 1
ATOM 1593 C C . ASN A 1 189 ? -13.559 24.061 5.511 1.00 56.06 189 ASN A C 1
ATOM 1595 O O . ASN A 1 189 ? -13.484 23.438 4.452 1.00 56.06 189 ASN A O 1
ATOM 1599 N N . GLN A 1 190 ? -14.745 24.472 5.972 1.00 55.34 190 GLN A N 1
ATOM 1600 C CA . GLN A 1 190 ? -16.062 23.957 5.545 1.00 55.34 190 GLN A CA 1
ATOM 1601 C C . GLN A 1 190 ? -16.606 24.348 4.142 1.00 55.34 190 GLN A C 1
ATOM 1603 O O . GLN A 1 190 ? -17.806 24.214 3.915 1.00 55.34 190 GLN A O 1
ATOM 1608 N N . GLN A 1 191 ? -15.813 24.795 3.160 1.00 56.66 191 GLN A N 1
ATOM 1609 C CA . GLN A 1 191 ? -16.379 25.305 1.883 1.00 56.66 191 GLN A CA 1
ATOM 1610 C C . GLN A 1 191 ? -15.750 24.772 0.591 1.00 56.66 191 GLN A C 1
ATOM 1612 O O . GLN A 1 191 ? -15.817 25.421 -0.452 1.00 56.66 191 GLN A O 1
ATOM 1617 N N . GLU A 1 192 ? -15.173 23.573 0.610 1.00 66.19 192 GLU A N 1
ATOM 1618 C CA . GLU A 1 192 ? -14.543 23.010 -0.589 1.00 66.19 192 GLU A CA 1
ATOM 1619 C C . GLU A 1 192 ? -15.310 21.809 -1.156 1.00 66.19 192 GLU A C 1
ATOM 1621 O O . GLU A 1 192 ? -15.755 20.926 -0.419 1.00 66.19 192 GLU A O 1
ATOM 1626 N N . GLY A 1 193 ? -15.485 21.784 -2.483 1.00 76.88 193 GLY A N 1
ATOM 1627 C CA . GLY A 1 193 ? -16.133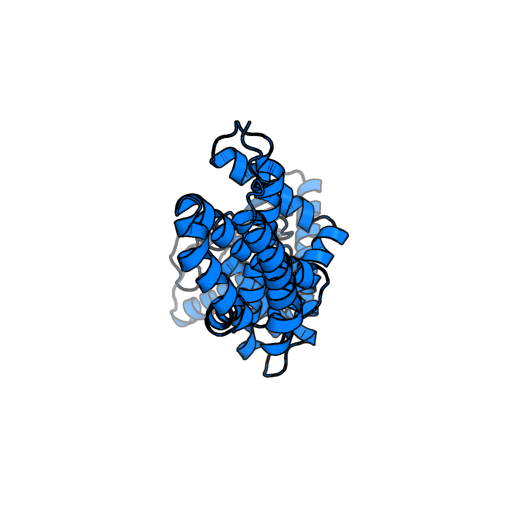 20.679 -3.195 1.00 76.88 193 GLY A CA 1
ATOM 1628 C C . GLY A 1 193 ? -15.365 19.359 -3.057 1.00 76.88 193 GLY A C 1
ATOM 1629 O O . GLY A 1 193 ? -14.158 19.353 -2.818 1.00 76.88 193 GLY A O 1
ATOM 1630 N N . PHE A 1 194 ? -16.064 18.233 -3.246 1.00 80.19 194 PHE A N 1
ATOM 1631 C CA . PHE A 1 194 ? -15.534 16.874 -3.043 1.00 80.19 194 PHE A CA 1
ATOM 1632 C C . PHE A 1 194 ? -14.185 16.622 -3.740 1.00 80.19 194 PHE A C 1
ATOM 1634 O O . PHE A 1 194 ? -13.252 16.123 -3.115 1.00 80.19 194 PHE A O 1
ATOM 1641 N N . GLN A 1 195 ? -14.053 17.039 -5.003 1.00 82.81 195 GLN A N 1
ATOM 1642 C CA . GLN A 1 195 ? -12.830 16.848 -5.787 1.00 82.81 195 GLN A CA 1
ATOM 1643 C C . GLN A 1 195 ? -11.617 17.564 -5.176 1.00 82.81 195 GLN A C 1
ATOM 1645 O O . GLN A 1 195 ? -10.537 16.990 -5.075 1.00 82.81 195 GLN A O 1
ATOM 1650 N N . LYS A 1 196 ? -11.804 18.801 -4.704 1.00 84.12 196 LYS A N 1
ATOM 1651 C CA . LYS A 1 196 ? -10.722 19.583 -4.100 1.00 84.12 196 LYS A CA 1
ATOM 1652 C C . LYS A 1 196 ? -10.275 18.976 -2.769 1.00 84.12 196 LYS A C 1
ATOM 1654 O O . LYS A 1 196 ? -9.080 18.907 -2.503 1.00 84.12 196 LYS A O 1
ATOM 1659 N N . LYS A 1 197 ? -11.215 18.445 -1.977 1.00 83.12 197 LYS A N 1
ATOM 1660 C CA . LYS A 1 197 ? -10.884 17.688 -0.759 1.00 83.12 197 LYS A CA 1
ATOM 1661 C C . LYS A 1 197 ? -10.064 16.441 -1.069 1.00 83.12 197 LYS A C 1
ATOM 1663 O O . LYS A 1 197 ? -9.041 16.242 -0.430 1.00 83.12 197 LYS A O 1
ATOM 1668 N N . LYS A 1 198 ? -10.459 15.656 -2.077 1.00 86.50 198 LYS A N 1
ATOM 1669 C CA . LYS A 1 198 ? -9.707 14.471 -2.526 1.00 86.50 198 LYS A CA 1
ATOM 1670 C C . LYS A 1 198 ? -8.262 14.830 -2.897 1.00 86.50 198 LYS A C 1
ATOM 1672 O O . LYS A 1 198 ? -7.338 14.181 -2.419 1.00 86.50 198 LYS A O 1
ATOM 1677 N N . GLU A 1 199 ? -8.058 15.910 -3.651 1.00 88.88 199 GLU A N 1
ATOM 1678 C CA . GLU A 1 199 ? -6.720 16.398 -4.025 1.00 88.88 199 GLU A CA 1
ATOM 1679 C C . GLU A 1 199 ? -5.890 16.897 -2.831 1.00 88.88 199 GLU A C 1
ATOM 1681 O O . GLU A 1 199 ? -4.675 16.698 -2.792 1.00 88.88 199 GLU A O 1
ATOM 1686 N N . MET A 1 200 ? -6.511 17.565 -1.855 1.00 88.50 200 MET A N 1
ATOM 1687 C CA . MET A 1 200 ? -5.818 17.998 -0.635 1.00 88.50 200 MET A CA 1
ATOM 1688 C C . MET A 1 200 ? -5.434 16.810 0.243 1.00 88.50 200 MET A C 1
ATOM 1690 O O . MET A 1 200 ? -4.293 16.737 0.696 1.00 88.50 200 MET A O 1
ATOM 1694 N N . THR A 1 201 ? -6.345 15.850 0.416 1.00 91.31 201 THR A N 1
ATOM 1695 C CA . THR A 1 201 ? -6.064 14.601 1.125 1.00 91.31 201 THR A CA 1
ATOM 1696 C C . THR A 1 201 ? -4.918 13.849 0.454 1.00 91.31 201 THR A C 1
ATOM 1698 O O . THR A 1 201 ? -3.989 13.446 1.144 1.00 91.31 201 THR A O 1
ATOM 1701 N N . GLU A 1 202 ? -4.904 13.734 -0.879 1.00 92.25 202 GLU A N 1
ATOM 1702 C CA . GLU A 1 202 ? -3.774 13.137 -1.604 1.00 92.25 202 GLU A CA 1
ATOM 1703 C C . GLU A 1 202 ? -2.457 13.859 -1.301 1.00 92.25 202 GLU A C 1
ATOM 1705 O O . GLU A 1 202 ? -1.456 13.215 -0.983 1.00 92.25 202 GLU A O 1
ATOM 1710 N N . LYS A 1 203 ? -2.444 15.195 -1.350 1.00 91.69 203 LYS A N 1
ATOM 1711 C CA . LYS A 1 203 ? -1.234 15.977 -1.061 1.00 91.69 203 LYS A CA 1
ATOM 1712 C C . LYS A 1 203 ? -0.721 15.754 0.358 1.00 91.69 203 LYS A C 1
ATOM 1714 O O . LYS A 1 203 ? 0.482 15.561 0.512 1.00 91.69 203 LYS A O 1
ATOM 1719 N N . GLU A 1 204 ? -1.598 15.749 1.358 1.00 92.75 204 GLU A N 1
ATOM 1720 C CA . GLU A 1 204 ? -1.225 15.531 2.762 1.00 92.75 204 GLU A CA 1
ATOM 1721 C C . GLU A 1 204 ? -0.725 14.100 3.002 1.00 92.75 204 GLU A C 1
ATOM 1723 O O . GLU A 1 204 ? 0.291 13.894 3.671 1.00 92.75 204 GLU A O 1
ATOM 1728 N N . VAL A 1 205 ? -1.373 13.099 2.396 1.00 94.31 205 VAL A N 1
ATOM 1729 C CA . VAL A 1 205 ? -0.916 11.702 2.450 1.00 94.31 205 VAL A CA 1
ATOM 1730 C C . VAL A 1 205 ? 0.478 11.570 1.839 1.00 94.31 205 VAL A C 1
ATOM 1732 O O . VAL A 1 205 ? 1.387 11.027 2.467 1.00 94.31 205 VAL A O 1
ATOM 1735 N N . ILE A 1 206 ? 0.686 12.112 0.637 1.00 93.50 206 ILE A N 1
ATOM 1736 C CA . ILE A 1 206 ? 1.985 12.068 -0.042 1.00 93.50 206 ILE A CA 1
ATOM 1737 C C . ILE A 1 206 ? 3.049 12.859 0.731 1.00 93.50 206 ILE A C 1
ATOM 1739 O O . ILE A 1 206 ? 4.196 12.418 0.790 1.00 93.50 206 ILE A O 1
ATOM 1743 N N . ALA A 1 207 ? 2.697 13.997 1.333 1.00 93.56 207 ALA A N 1
ATOM 1744 C CA . ALA A 1 207 ? 3.604 14.767 2.180 1.00 93.56 207 ALA A CA 1
ATOM 1745 C C . ALA A 1 207 ? 4.023 13.971 3.423 1.00 93.56 207 ALA A C 1
ATOM 1747 O O . ALA A 1 207 ? 5.212 13.904 3.726 1.00 93.56 207 ALA A O 1
ATOM 1748 N N . THR A 1 208 ? 3.074 13.297 4.075 1.00 94.62 208 THR A N 1
ATOM 1749 C CA . THR A 1 208 ? 3.340 12.455 5.250 1.00 94.62 208 THR A CA 1
ATOM 1750 C C . THR A 1 208 ? 4.228 11.260 4.909 1.00 94.62 208 THR A C 1
ATOM 1752 O O . THR A 1 208 ? 5.100 10.911 5.694 1.00 94.62 208 THR A O 1
ATOM 1755 N N . ILE A 1 209 ? 4.046 10.645 3.735 1.00 94.88 209 ILE A N 1
ATOM 1756 C CA . ILE A 1 209 ? 4.893 9.531 3.281 1.00 94.88 209 ILE A CA 1
ATOM 1757 C C . ILE A 1 209 ? 6.317 10.006 2.953 1.00 94.88 209 ILE A C 1
ATOM 1759 O O . ILE A 1 209 ? 7.266 9.267 3.172 1.00 94.88 209 ILE A O 1
ATOM 1763 N N . ARG A 1 210 ? 6.484 11.230 2.434 1.00 93.19 210 ARG A N 1
ATOM 1764 C CA . ARG A 1 210 ? 7.815 11.803 2.152 1.00 93.19 210 ARG A CA 1
ATOM 1765 C C . ARG A 1 210 ? 8.579 12.192 3.410 1.00 93.19 210 ARG A C 1
ATOM 1767 O O . ARG A 1 210 ? 9.806 12.235 3.375 1.00 93.19 210 ARG A O 1
ATOM 1774 N N . ASP A 1 211 ? 7.864 12.553 4.468 1.00 95.25 211 ASP A N 1
ATOM 1775 C CA . ASP A 1 211 ? 8.459 12.849 5.763 1.00 95.25 211 ASP A CA 1
ATOM 1776 C C . ASP A 1 211 ? 8.886 11.550 6.451 1.00 95.25 211 ASP A C 1
ATOM 1778 O O . ASP A 1 211 ? 8.077 10.648 6.651 1.00 95.25 211 ASP A O 1
ATOM 1782 N N . GLU A 1 212 ? 10.155 11.450 6.845 1.00 94.44 212 GLU A N 1
ATOM 1783 C CA . GLU A 1 212 ? 10.692 10.221 7.434 1.00 94.44 212 GLU A CA 1
ATOM 1784 C C . GLU A 1 212 ? 9.956 9.851 8.730 1.00 94.44 212 GLU A C 1
ATOM 1786 O O . GLU A 1 212 ? 9.586 8.694 8.926 1.00 94.44 212 GLU A O 1
ATOM 1791 N N . ALA A 1 213 ? 9.669 10.830 9.594 1.00 95.75 213 ALA A N 1
ATOM 1792 C CA . ALA A 1 213 ? 8.948 10.580 10.838 1.00 95.75 213 ALA A CA 1
ATOM 1793 C C . ALA A 1 213 ? 7.488 10.173 10.582 1.00 95.75 213 ALA A C 1
ATOM 1795 O O . ALA A 1 213 ? 6.979 9.262 11.241 1.00 95.75 213 ALA A O 1
ATOM 1796 N N . GLY A 1 214 ? 6.821 10.819 9.625 1.00 94.81 214 GLY A N 1
ATOM 1797 C CA . GLY A 1 214 ? 5.493 10.452 9.143 1.00 94.81 214 GLY A CA 1
ATOM 1798 C C . GLY A 1 214 ? 5.458 9.023 8.610 1.00 94.81 214 GLY A C 1
ATOM 1799 O O . GLY A 1 214 ? 4.628 8.223 9.047 1.00 94.81 214 GLY A O 1
ATOM 1800 N N . PHE A 1 215 ? 6.412 8.658 7.755 1.00 96.31 215 PHE A N 1
ATOM 1801 C CA . PHE A 1 215 ? 6.497 7.318 7.191 1.00 96.31 215 PHE A CA 1
ATOM 1802 C C . PHE A 1 215 ? 6.782 6.246 8.243 1.00 96.31 215 PHE A C 1
ATOM 1804 O O . PHE A 1 215 ? 6.132 5.200 8.241 1.00 96.31 215 PHE A O 1
ATOM 1811 N N . GLN A 1 216 ? 7.660 6.517 9.213 1.00 96.19 216 GLN A N 1
ATOM 1812 C CA . GLN A 1 216 ? 7.896 5.585 10.320 1.00 96.19 216 GLN A CA 1
ATOM 1813 C C . GLN A 1 216 ? 6.639 5.343 11.167 1.00 96.19 216 GLN A C 1
ATOM 1815 O O . GLN A 1 216 ? 6.404 4.210 11.586 1.00 96.19 216 GLN A O 1
ATOM 1820 N N . ARG A 1 217 ? 5.776 6.351 11.368 1.00 95.50 217 ARG A N 1
ATOM 1821 C CA . ARG A 1 217 ? 4.480 6.143 12.046 1.00 95.50 217 ARG A CA 1
ATOM 1822 C C . ARG A 1 217 ? 3.546 5.239 11.244 1.00 95.50 217 ARG A C 1
ATOM 1824 O O . ARG A 1 217 ? 2.834 4.436 11.839 1.00 95.50 217 ARG A O 1
ATOM 1831 N N . ILE A 1 218 ? 3.564 5.338 9.913 1.00 96.50 218 ILE A N 1
ATOM 1832 C CA . ILE A 1 218 ? 2.781 4.454 9.035 1.00 96.50 218 ILE A CA 1
ATOM 1833 C C . ILE A 1 218 ? 3.298 3.018 9.144 1.00 96.50 218 ILE A C 1
ATOM 1835 O O . ILE A 1 218 ? 2.503 2.100 9.321 1.00 96.50 218 ILE A O 1
ATOM 1839 N N . ILE A 1 219 ? 4.620 2.822 9.097 1.00 97.19 219 ILE A N 1
ATOM 1840 C CA . ILE A 1 219 ? 5.255 1.508 9.281 1.00 97.19 219 ILE A CA 1
ATOM 1841 C C . ILE A 1 219 ? 4.877 0.912 10.644 1.00 97.19 219 ILE A C 1
ATOM 1843 O O . ILE A 1 219 ? 4.516 -0.260 10.734 1.00 97.19 219 ILE A O 1
ATOM 1847 N N . GLN A 1 220 ? 4.932 1.719 11.702 1.00 96.56 220 GLN A N 1
ATOM 1848 C CA . GLN A 1 220 ? 4.579 1.309 13.056 1.00 96.56 220 GLN A CA 1
ATOM 1849 C C . GLN A 1 220 ? 3.112 0.870 13.158 1.00 96.56 220 GLN A C 1
ATOM 1851 O O . GLN A 1 220 ? 2.831 -0.204 13.693 1.00 96.56 220 GLN A O 1
ATOM 1856 N N . TYR A 1 221 ? 2.195 1.663 12.599 1.00 97.38 221 TYR A N 1
ATOM 1857 C CA . TYR A 1 221 ? 0.773 1.331 12.544 1.00 97.38 221 TYR A CA 1
ATOM 1858 C C . TYR A 1 221 ? 0.531 0.051 11.729 1.00 97.38 221 TYR A C 1
ATOM 1860 O O . TYR A 1 221 ? -0.171 -0.846 12.186 1.00 97.38 221 TYR A O 1
ATOM 1868 N N . LEU A 1 222 ? 1.168 -0.079 10.560 1.00 96.94 222 LEU A N 1
ATOM 1869 C CA . LEU A 1 222 ? 1.110 -1.270 9.709 1.00 96.94 222 LEU A CA 1
ATOM 1870 C C . LEU A 1 222 ? 1.513 -2.539 10.470 1.00 96.94 222 LEU A C 1
ATOM 1872 O O . LEU A 1 222 ? 0.776 -3.525 10.454 1.00 96.94 222 LEU A O 1
ATOM 1876 N N . VAL A 1 223 ? 2.677 -2.529 11.123 1.00 97.12 223 VAL A N 1
ATOM 1877 C CA . VAL A 1 223 ? 3.183 -3.698 11.856 1.00 97.12 223 VAL A CA 1
ATOM 1878 C C . VAL A 1 223 ? 2.235 -4.064 12.995 1.00 97.12 223 VAL A C 1
ATOM 1880 O O . VAL A 1 223 ? 1.888 -5.238 13.145 1.00 97.12 223 VAL A O 1
ATOM 1883 N N . ALA A 1 224 ? 1.755 -3.069 13.747 1.00 96.75 224 ALA A N 1
ATOM 1884 C CA . ALA A 1 224 ? 0.775 -3.295 14.800 1.00 96.75 224 ALA A CA 1
ATOM 1885 C C . ALA A 1 224 ? -0.510 -3.920 14.239 1.00 96.75 224 ALA A C 1
ATOM 1887 O O . ALA A 1 224 ? -0.964 -4.930 14.774 1.00 96.75 224 ALA A O 1
ATOM 1888 N N . CYS A 1 225 ? -1.054 -3.404 13.132 1.00 95.44 225 CYS A N 1
ATOM 1889 C CA . CYS A 1 225 ? -2.235 -3.972 12.480 1.00 95.44 225 CYS A CA 1
ATOM 1890 C C . CYS A 1 225 ? -2.021 -5.415 12.029 1.00 95.44 225 CYS A C 1
ATOM 1892 O O . CYS A 1 225 ? -2.857 -6.268 12.310 1.00 95.44 225 CYS A O 1
ATOM 1894 N N . TYR A 1 226 ? -0.889 -5.707 11.393 1.00 96.31 226 TYR A N 1
ATOM 1895 C CA . TYR A 1 226 ? -0.571 -7.046 10.907 1.00 96.31 226 TYR A CA 1
ATOM 1896 C C . TYR A 1 226 ? -0.513 -8.095 12.029 1.00 96.31 226 TYR A C 1
ATOM 1898 O O . TYR A 1 226 ? -0.916 -9.250 11.848 1.00 96.31 226 TYR A O 1
ATOM 1906 N N . GLN A 1 227 ? -0.032 -7.700 13.206 1.00 95.81 227 GLN A N 1
ATOM 1907 C CA . GLN A 1 227 ? 0.066 -8.577 14.372 1.00 95.81 227 GLN A CA 1
ATOM 1908 C C . GLN A 1 227 ? -1.198 -8.587 15.247 1.00 95.81 227 GLN A C 1
ATOM 1910 O O . GLN A 1 227 ? -1.297 -9.413 16.155 1.00 95.81 227 GLN A O 1
ATOM 1915 N N . SER A 1 228 ? -2.148 -7.685 15.002 1.00 95.44 228 SER A N 1
ATOM 1916 C CA . SER A 1 228 ? -3.366 -7.548 15.801 1.00 95.44 228 SER A CA 1
ATOM 1917 C C . SER A 1 228 ? -4.521 -8.374 15.253 1.00 95.44 228 SER A C 1
ATOM 1919 O O . SER A 1 228 ? -4.514 -8.828 14.107 1.00 95.44 228 SER A O 1
ATOM 1921 N N . VAL A 1 229 ? -5.558 -8.535 16.073 1.00 92.62 229 VAL A N 1
ATOM 1922 C CA . VAL A 1 229 ? -6.864 -8.973 15.582 1.00 92.62 229 VAL A CA 1
ATOM 1923 C C . VAL A 1 229 ? -7.456 -7.935 14.620 1.00 92.62 229 VAL A C 1
ATOM 1925 O O . VAL A 1 229 ? -7.164 -6.740 14.696 1.00 92.62 229 VAL A O 1
ATOM 1928 N N . THR A 1 230 ? -8.310 -8.389 13.706 1.00 88.44 230 THR A N 1
ATOM 1929 C CA . THR A 1 230 ? -8.942 -7.531 12.694 1.00 88.44 230 THR A CA 1
ATOM 1930 C C . THR A 1 230 ? -9.992 -6.599 13.307 1.00 88.44 230 THR A C 1
ATOM 1932 O O . THR A 1 230 ? -10.590 -6.912 14.336 1.00 88.44 230 THR A O 1
ATOM 1935 N N . LYS A 1 231 ? -10.316 -5.483 12.635 1.00 83.69 231 LYS A N 1
ATOM 1936 C CA . LYS A 1 231 ? -11.433 -4.608 13.054 1.00 83.69 231 LYS A CA 1
ATOM 1937 C C . LYS A 1 231 ? -12.767 -5.365 13.128 1.00 83.69 231 LYS A C 1
ATOM 1939 O O . LYS A 1 231 ? -13.496 -5.221 14.104 1.00 83.69 231 LYS A O 1
ATOM 1944 N N . SER A 1 232 ? -13.017 -6.277 12.187 1.00 87.31 232 SER A N 1
ATOM 1945 C CA . SER A 1 232 ? -14.187 -7.168 12.220 1.00 87.31 232 SER A CA 1
ATOM 1946 C C . SER A 1 232 ? -14.230 -8.068 13.461 1.00 87.31 232 SER A C 1
ATOM 1948 O O . SER A 1 232 ? -15.310 -8.399 13.952 1.00 87.31 232 SER A O 1
ATOM 1950 N N . ARG A 1 233 ? -13.071 -8.444 14.023 1.00 89.50 233 ARG A N 1
ATOM 1951 C CA . ARG A 1 233 ? -13.019 -9.173 15.293 1.00 89.50 233 ARG A CA 1
ATOM 1952 C C . ARG A 1 233 ? -13.468 -8.290 16.452 1.00 89.50 233 ARG A C 1
ATOM 1954 O O . ARG A 1 233 ? -14.220 -8.769 17.289 1.00 89.50 233 ARG A O 1
ATOM 1961 N N . ILE A 1 234 ? -13.082 -7.015 16.477 1.00 88.25 234 ILE A N 1
ATOM 1962 C CA . ILE A 1 234 ? -13.529 -6.052 17.501 1.00 88.25 234 ILE A CA 1
ATOM 1963 C C . ILE A 1 234 ? -15.049 -5.877 17.438 1.00 88.25 234 ILE A C 1
ATOM 1965 O O . ILE A 1 234 ? -15.723 -5.973 18.462 1.00 88.25 234 ILE A O 1
ATOM 1969 N N . GLU A 1 235 ? -15.597 -5.692 16.236 1.00 88.75 235 GLU A N 1
ATOM 1970 C CA . GLU A 1 235 ? -17.043 -5.591 16.011 1.00 88.75 235 GLU A CA 1
ATOM 1971 C C . GLU A 1 235 ? -17.788 -6.845 16.486 1.00 88.75 235 GLU A C 1
ATOM 1973 O O . GLU A 1 235 ? -18.867 -6.735 17.065 1.00 88.75 235 GLU A O 1
ATOM 1978 N N . ALA A 1 236 ? -17.200 -8.031 16.302 1.00 91.38 236 ALA A N 1
ATOM 1979 C CA . ALA A 1 236 ? -17.752 -9.283 16.809 1.00 91.38 236 ALA A CA 1
ATOM 1980 C C . ALA A 1 236 ? -17.616 -9.426 18.337 1.00 91.38 236 ALA A C 1
ATOM 1982 O O . ALA A 1 236 ? -18.481 -10.026 18.971 1.00 91.38 236 ALA A O 1
ATOM 1983 N N . LEU A 1 237 ? -16.560 -8.880 18.946 1.00 91.75 237 LEU A N 1
ATOM 1984 C CA . LEU A 1 237 ? -16.335 -8.936 20.394 1.00 91.75 237 LEU A CA 1
ATOM 1985 C C . LEU A 1 237 ? -17.271 -8.007 21.169 1.00 91.75 237 LEU A C 1
ATOM 1987 O O . LEU A 1 237 ? -17.767 -8.390 22.228 1.00 91.75 237 LEU A O 1
ATOM 1991 N N . CYS A 1 238 ? -17.550 -6.810 20.646 1.00 88.94 238 CYS A N 1
ATOM 1992 C CA . CYS A 1 238 ? -18.373 -5.802 21.321 1.00 88.94 238 CYS A CA 1
ATOM 1993 C C . CYS A 1 238 ? -19.724 -6.359 21.830 1.00 88.94 238 CYS A C 1
ATOM 1995 O O . CYS A 1 238 ? -20.007 -6.213 23.023 1.00 88.94 238 CYS A O 1
ATOM 1997 N N . PRO A 1 239 ? -20.540 -7.059 21.013 1.00 88.06 239 PRO A N 1
ATOM 1998 C CA . PRO A 1 239 ? -21.790 -7.663 21.462 1.00 88.06 239 PRO A CA 1
ATOM 1999 C C . PRO A 1 239 ? -21.631 -8.767 22.502 1.00 88.06 239 PRO A C 1
ATOM 2001 O O . PRO A 1 239 ? -22.613 -9.066 23.167 1.00 88.06 239 PRO A O 1
ATOM 2004 N N . HIS A 1 240 ? -20.461 -9.394 22.647 1.00 90.56 240 HIS A N 1
ATOM 2005 C CA . HIS A 1 240 ? -20.208 -10.464 23.622 1.00 90.56 240 HIS A CA 1
ATOM 2006 C C . HIS A 1 240 ? -19.539 -9.962 24.907 1.00 90.56 240 HIS A C 1
ATOM 2008 O O . HIS A 1 240 ? -19.564 -10.647 25.931 1.00 90.56 240 HIS A O 1
ATOM 2014 N N . PHE A 1 241 ? -19.012 -8.739 24.891 1.00 94.38 241 PHE A N 1
ATOM 2015 C CA . PHE A 1 241 ? -18.391 -8.120 26.047 1.00 94.38 241 PHE A CA 1
ATOM 2016 C C . PHE A 1 241 ? -19.453 -7.641 27.053 1.00 94.38 241 PHE A C 1
ATOM 2018 O O . PHE A 1 241 ? -20.141 -6.635 26.860 1.00 94.38 241 PHE A O 1
ATOM 2025 N N . ARG A 1 242 ? -19.597 -8.365 28.170 1.00 95.25 242 ARG A N 1
ATOM 2026 C CA . ARG A 1 242 ? -20.664 -8.139 29.166 1.00 95.25 242 ARG A CA 1
ATOM 2027 C C . ARG A 1 242 ? -20.789 -6.684 29.657 1.00 95.25 242 ARG A C 1
ATOM 2029 O O . ARG A 1 242 ? -21.914 -6.184 29.695 1.00 95.25 242 ARG A O 1
ATOM 2036 N N . PRO A 1 243 ? -19.706 -5.954 29.992 1.00 95.00 243 PRO A N 1
ATOM 2037 C CA . PRO A 1 243 ? -19.824 -4.555 30.407 1.00 95.00 243 PRO A CA 1
ATOM 2038 C C . PRO A 1 243 ? -20.439 -3.640 29.340 1.00 95.00 243 PRO A C 1
ATOM 2040 O O . PRO A 1 243 ? -21.107 -2.668 29.700 1.00 95.00 243 PRO A O 1
ATOM 2043 N N . TYR A 1 244 ? -20.220 -3.940 28.057 1.00 94.50 244 TYR A N 1
ATOM 2044 C CA . TYR A 1 244 ? -20.807 -3.209 26.935 1.00 94.50 244 TYR A CA 1
ATOM 2045 C C . TYR A 1 244 ? -22.301 -3.515 26.793 1.00 94.50 244 TYR A C 1
ATOM 2047 O O . TYR A 1 244 ? -23.100 -2.584 26.700 1.00 94.50 244 TYR A O 1
ATOM 2055 N N . GLN A 1 245 ? -22.699 -4.790 26.885 1.00 94.56 245 GLN A N 1
ATOM 2056 C CA . GLN A 1 245 ? -24.115 -5.191 26.893 1.00 94.56 245 GLN A CA 1
ATOM 2057 C C . GLN A 1 245 ? -24.896 -4.509 28.026 1.00 94.56 245 GLN A C 1
ATOM 2059 O O . GLN A 1 245 ? -25.961 -3.940 27.801 1.00 94.56 245 GLN A O 1
ATOM 2064 N N . GLU A 1 246 ? -24.350 -4.522 29.246 1.00 95.00 246 GLU A N 1
ATOM 2065 C CA . GLU A 1 246 ? -24.969 -3.881 30.412 1.00 95.00 246 GLU A CA 1
ATOM 2066 C C . GLU A 1 246 ? -25.175 -2.377 30.190 1.00 95.00 246 GLU A C 1
ATOM 2068 O O . GLU A 1 246 ? -26.207 -1.817 30.566 1.00 95.00 246 GLU A O 1
ATOM 2073 N N . LEU A 1 247 ? -24.200 -1.716 29.559 1.00 94.12 247 LEU A N 1
ATOM 2074 C CA . LEU A 1 247 ? -24.286 -0.299 29.233 1.00 94.12 247 LEU A CA 1
ATOM 2075 C C . LEU A 1 247 ? -25.335 -0.029 28.148 1.00 94.12 247 LEU A C 1
ATOM 2077 O O . LEU A 1 247 ? -26.137 0.889 28.319 1.00 94.12 247 LEU A O 1
ATOM 2081 N N . GLN A 1 248 ? -25.380 -0.833 27.081 1.00 94.25 248 GLN A N 1
ATOM 2082 C CA . GLN A 1 248 ? -26.421 -0.736 26.051 1.00 94.25 248 GLN A CA 1
ATOM 2083 C C . GLN A 1 248 ? -27.820 -0.922 26.642 1.00 94.25 248 GLN A C 1
ATOM 2085 O O . GLN A 1 248 ? -28.735 -0.163 26.324 1.00 94.25 248 GLN A O 1
ATOM 2090 N N . ASP A 1 249 ? -27.981 -1.879 27.552 1.00 94.44 249 ASP A N 1
ATOM 2091 C CA . ASP A 1 249 ? -29.244 -2.120 28.239 1.00 94.44 249 ASP A CA 1
ATOM 2092 C C . ASP A 1 249 ? -29.696 -0.897 29.039 1.00 94.44 249 ASP A C 1
ATOM 2094 O O . ASP A 1 249 ? -30.854 -0.484 28.957 1.00 94.44 249 ASP A O 1
ATOM 2098 N N . VAL A 1 250 ? -28.790 -0.268 29.789 1.00 93.56 250 VAL A N 1
ATOM 2099 C CA . VAL A 1 250 ? -29.100 0.971 30.514 1.00 93.56 250 VAL A CA 1
ATOM 2100 C C . VAL A 1 250 ? -29.444 2.097 29.539 1.00 93.56 250 VAL A C 1
ATOM 2102 O O . VAL A 1 250 ? -30.437 2.802 29.739 1.00 93.56 250 VAL A O 1
ATOM 2105 N N . LEU A 1 251 ? -28.659 2.248 28.477 1.00 93.31 251 LEU A N 1
ATOM 2106 C CA . LEU A 1 251 ? -28.824 3.297 27.482 1.00 93.31 251 LEU A CA 1
ATOM 2107 C C . LEU A 1 251 ? -30.194 3.199 26.796 1.00 93.31 251 LEU A C 1
ATOM 2109 O O . LEU A 1 251 ? -30.962 4.157 26.796 1.00 93.31 251 LEU A O 1
ATOM 2113 N N . PHE A 1 252 ? -30.567 2.019 26.306 1.00 94.88 252 PHE A N 1
ATOM 2114 C CA . PHE A 1 252 ? -31.784 1.858 25.515 1.00 94.88 252 PHE A CA 1
ATOM 2115 C C . PHE A 1 252 ? -33.040 1.513 26.325 1.00 94.88 252 PHE A C 1
ATOM 2117 O O . PHE A 1 252 ? -34.143 1.718 25.819 1.00 94.88 252 PHE A O 1
ATOM 2124 N N . LYS A 1 253 ? -32.922 1.059 27.585 1.00 93.50 253 LYS A N 1
ATOM 2125 C CA . LYS A 1 253 ? -34.088 0.774 28.453 1.00 93.50 253 LYS A CA 1
ATOM 2126 C C . LYS A 1 253 ? -34.344 1.832 29.524 1.00 93.50 253 LYS A C 1
ATOM 2128 O O . LYS A 1 253 ? -35.485 1.945 29.981 1.00 93.50 253 LYS A O 1
ATOM 2133 N N . LYS A 1 254 ? -33.314 2.548 29.994 1.00 92.44 254 LYS A N 1
ATOM 2134 C CA . LYS A 1 254 ? -33.443 3.546 31.074 1.00 92.44 254 LYS A CA 1
ATOM 2135 C C . LYS A 1 254 ? -33.297 4.971 30.559 1.00 92.44 254 LYS A C 1
ATOM 2137 O O . LYS A 1 254 ? -34.184 5.773 30.829 1.00 92.44 254 LYS A O 1
ATOM 2142 N N . VAL A 1 255 ? -32.241 5.287 29.805 1.00 88.69 255 VAL A N 1
ATOM 2143 C CA . VAL A 1 255 ? -32.023 6.668 29.322 1.00 88.69 255 VAL A CA 1
ATOM 2144 C C . VAL A 1 255 ? -33.151 7.099 28.387 1.00 88.69 255 VAL A C 1
ATOM 2146 O O . VAL A 1 255 ? -33.689 8.184 28.557 1.00 88.69 255 VAL A O 1
ATOM 2149 N N . THR A 1 256 ? -33.614 6.220 27.500 1.00 91.12 256 THR A N 1
ATOM 2150 C CA . THR A 1 256 ? -34.765 6.463 26.604 1.00 91.12 256 THR A CA 1
ATOM 2151 C C . THR A 1 256 ? -36.094 6.744 27.315 1.00 91.12 256 THR A C 1
ATOM 2153 O O . THR A 1 256 ? -37.017 7.257 26.690 1.00 91.12 256 THR A O 1
ATOM 2156 N N . LYS A 1 257 ? -36.225 6.413 28.609 1.00 89.44 257 LYS A N 1
ATOM 2157 C CA . LYS A 1 257 ? -37.423 6.738 29.403 1.00 89.44 257 LYS A CA 1
ATOM 2158 C C . LYS A 1 257 ? -37.398 8.161 29.955 1.00 89.44 257 LYS A C 1
ATOM 2160 O O . LYS A 1 257 ? -38.454 8.712 30.241 1.00 89.44 257 LYS A O 1
ATOM 2165 N N . VAL A 1 258 ? -36.207 8.726 30.142 1.00 87.69 258 VAL A N 1
ATOM 2166 C CA . VAL A 1 258 ? -36.000 10.063 30.729 1.00 87.69 258 VAL A CA 1
ATOM 2167 C C . VAL A 1 258 ? -35.491 11.092 29.709 1.00 87.69 258 VAL A C 1
ATOM 2169 O O . VAL A 1 258 ? -35.549 12.294 29.957 1.00 87.69 258 VAL A O 1
ATOM 2172 N N . ARG A 1 259 ? -35.008 10.632 28.552 1.00 86.06 259 ARG A N 1
ATOM 2173 C CA . ARG A 1 259 ? -34.471 11.400 27.418 1.00 86.06 259 ARG A CA 1
ATOM 2174 C C . ARG A 1 259 ? -35.031 10.848 26.102 1.00 86.06 259 ARG A C 1
ATOM 2176 O O . ARG A 1 259 ? -35.742 9.846 26.101 1.00 86.06 259 ARG A O 1
ATOM 2183 N N . LYS A 1 260 ? -34.717 11.478 24.966 1.00 88.81 260 LYS A N 1
ATOM 2184 C CA . LYS A 1 260 ? -35.158 10.983 23.652 1.00 88.81 260 LYS A CA 1
ATOM 2185 C C . LYS A 1 260 ? -34.309 9.791 23.211 1.00 88.81 260 LYS A C 1
ATOM 2187 O O . LYS A 1 260 ? -33.139 9.678 23.569 1.00 88.81 260 LYS A O 1
ATOM 2192 N N . PHE A 1 261 ? -34.879 8.934 22.363 1.00 91.44 261 PHE A N 1
ATOM 2193 C CA . PHE A 1 261 ? -34.128 7.848 21.722 1.00 91.44 261 PHE A CA 1
ATOM 2194 C C . PHE A 1 261 ? -32.903 8.363 20.953 1.00 91.44 261 PHE A C 1
ATOM 2196 O O . PHE A 1 261 ? -31.852 7.734 21.009 1.00 91.44 261 PHE A O 1
ATOM 2203 N N . SER A 1 262 ? -33.014 9.531 20.309 1.00 91.94 262 SER A N 1
ATOM 2204 C CA . SER A 1 262 ? -31.897 10.199 19.630 1.00 91.94 262 SER A CA 1
ATOM 2205 C C . SER A 1 262 ? -30.695 10.412 20.547 1.00 91.94 262 SER A C 1
ATOM 2207 O O . SER A 1 262 ? -29.567 10.197 20.126 1.00 91.94 262 SER A O 1
ATOM 2209 N N . ASP A 1 263 ? -30.926 10.771 21.809 1.00 88.12 263 ASP A N 1
ATOM 2210 C CA . ASP A 1 263 ? -29.852 11.075 22.757 1.00 88.12 263 ASP A CA 1
ATOM 2211 C C . ASP A 1 263 ? -29.114 9.787 23.146 1.00 88.12 263 ASP A C 1
ATOM 2213 O O . ASP A 1 263 ? -27.886 9.736 23.150 1.00 88.12 263 ASP A O 1
ATOM 2217 N N . ALA A 1 264 ? -29.871 8.717 23.407 1.00 91.75 264 ALA A N 1
ATOM 2218 C CA . ALA A 1 264 ? -29.327 7.387 23.665 1.00 91.75 264 ALA A CA 1
ATOM 2219 C C . ALA A 1 264 ? -28.543 6.852 22.452 1.00 91.75 264 ALA A C 1
ATOM 2221 O O . ALA A 1 264 ? -27.434 6.343 22.599 1.00 91.75 264 ALA A O 1
ATOM 2222 N N . TYR A 1 265 ? -29.089 7.014 21.247 1.00 93.56 265 TYR A N 1
ATOM 2223 C CA . TYR A 1 265 ? -28.437 6.596 20.011 1.00 93.56 265 TYR A CA 1
ATOM 2224 C C . TYR A 1 265 ? -27.144 7.379 19.739 1.00 93.56 265 TYR A C 1
ATOM 2226 O O . TYR A 1 265 ? -26.121 6.774 19.432 1.00 93.56 265 TYR A O 1
ATOM 2234 N N . ASN A 1 266 ? -27.143 8.699 19.942 1.00 93.00 266 ASN A N 1
ATOM 2235 C CA . ASN A 1 266 ? -25.949 9.531 19.775 1.00 93.00 266 ASN A CA 1
ATOM 2236 C C . ASN A 1 266 ? -24.821 9.101 20.719 1.00 93.00 266 ASN A C 1
ATOM 2238 O O . ASN A 1 266 ? -23.674 8.988 20.296 1.00 93.00 266 ASN A O 1
ATOM 2242 N N . VAL A 1 267 ? -25.138 8.792 21.980 1.00 93.19 267 VAL A N 1
ATOM 2243 C CA . VAL A 1 267 ? -24.151 8.266 22.937 1.00 93.19 267 VAL A CA 1
ATOM 2244 C C . VAL A 1 267 ? -23.579 6.925 22.471 1.00 93.19 267 VAL A C 1
ATOM 2246 O O . VAL A 1 267 ? -22.378 6.705 22.591 1.00 93.19 267 VAL A O 1
ATOM 2249 N N . HIS A 1 268 ? -24.410 6.038 21.918 1.00 94.00 268 HIS A N 1
ATOM 2250 C CA . HIS A 1 268 ? -23.946 4.764 21.366 1.00 94.00 268 HIS A CA 1
ATOM 2251 C C . HIS A 1 268 ? -22.996 4.959 20.176 1.00 94.00 268 HIS A C 1
ATOM 2253 O O . HIS A 1 268 ? -21.945 4.323 20.126 1.00 94.00 268 HIS A O 1
ATOM 2259 N N . VAL A 1 269 ? -23.333 5.869 19.257 1.00 93.88 269 VAL A N 1
ATOM 2260 C CA . VAL A 1 269 ? -22.485 6.210 18.105 1.00 93.88 269 VAL A CA 1
ATOM 2261 C C . VAL A 1 269 ? -21.145 6.788 18.563 1.00 93.88 269 VAL A C 1
ATOM 2263 O O . VAL A 1 269 ? -20.101 6.327 18.108 1.00 93.88 269 VAL A O 1
ATOM 2266 N N . LEU A 1 270 ? -21.156 7.740 19.501 1.00 94.94 270 LEU A N 1
ATOM 2267 C CA . LEU A 1 270 ? -19.933 8.329 20.059 1.00 94.94 270 LEU A CA 1
ATOM 2268 C C . LEU A 1 270 ? -19.061 7.282 20.761 1.00 94.94 270 LEU A C 1
ATOM 2270 O O . LEU A 1 270 ? -17.845 7.282 20.594 1.00 94.94 270 LEU A O 1
ATOM 2274 N N . MET A 1 271 ? -19.677 6.355 21.497 1.00 95.19 271 MET A N 1
ATOM 2275 C CA . MET A 1 271 ? -18.957 5.266 22.152 1.00 95.19 271 MET A CA 1
ATOM 2276 C C . MET A 1 271 ? -18.268 4.344 21.147 1.00 95.19 271 MET A C 1
ATOM 2278 O O . MET A 1 271 ? -17.103 4.013 21.347 1.00 95.19 271 MET A O 1
ATOM 2282 N N . ASN A 1 272 ? -18.956 3.935 20.079 1.00 93.81 272 ASN A N 1
ATOM 2283 C CA . ASN A 1 272 ? -18.348 3.085 19.053 1.00 93.81 272 ASN A CA 1
ATOM 2284 C C . ASN A 1 272 ? -17.212 3.819 18.326 1.00 93.81 272 ASN A C 1
ATOM 2286 O O . ASN A 1 272 ? -16.144 3.240 18.146 1.00 93.81 272 ASN A O 1
ATOM 2290 N N . LYS A 1 273 ? -17.394 5.109 18.013 1.00 93.06 273 LYS A N 1
ATOM 2291 C CA . LYS A 1 273 ? -16.322 5.944 17.458 1.00 93.06 273 LYS A CA 1
ATOM 2292 C C . LYS A 1 273 ? -15.107 5.989 18.391 1.00 93.06 273 LYS A C 1
ATOM 2294 O O . LYS A 1 273 ? -13.982 5.807 17.945 1.00 93.06 273 LYS A O 1
ATOM 2299 N N . GLU A 1 274 ? -15.320 6.155 19.694 1.00 95.62 274 GLU A N 1
ATOM 2300 C CA . GLU A 1 274 ? -14.221 6.195 20.663 1.00 95.62 274 GLU A CA 1
ATOM 2301 C C . GLU A 1 274 ? -13.531 4.830 20.853 1.00 95.62 274 GLU A C 1
ATOM 2303 O O . GLU A 1 274 ? -12.336 4.782 21.139 1.00 95.62 274 GLU A O 1
ATOM 2308 N N . ILE A 1 275 ? -14.243 3.711 20.664 1.00 95.19 275 ILE A N 1
ATOM 2309 C CA . ILE A 1 275 ? -13.636 2.369 20.610 1.00 95.19 275 ILE A CA 1
ATOM 2310 C C . ILE A 1 275 ? -12.662 2.278 19.428 1.00 95.19 275 ILE A C 1
ATOM 2312 O O . ILE A 1 275 ? -11.524 1.843 19.611 1.00 95.19 275 ILE A O 1
ATOM 2316 N N . GLU A 1 276 ? -13.083 2.717 18.241 1.00 93.06 276 GLU A N 1
ATOM 2317 C CA . GLU A 1 276 ? -12.240 2.732 17.040 1.00 93.06 276 GLU A CA 1
ATOM 2318 C C . GLU A 1 276 ? -11.029 3.659 17.205 1.00 93.06 276 GLU A C 1
ATOM 2320 O O . GLU A 1 276 ? -9.895 3.243 16.969 1.00 93.06 276 GLU A O 1
ATOM 2325 N N . GLU A 1 277 ? -11.239 4.883 17.696 1.00 93.88 277 GLU A N 1
ATOM 2326 C CA . GLU A 1 277 ? -10.163 5.841 17.972 1.00 93.88 277 GLU A CA 1
ATOM 2327 C C . GLU A 1 277 ? -9.174 5.301 19.008 1.00 93.88 277 GLU A C 1
ATOM 2329 O O . GLU A 1 277 ? -7.959 5.457 18.861 1.00 93.88 277 GLU A O 1
ATOM 2334 N N . LYS A 1 278 ? -9.672 4.635 20.058 1.00 95.75 278 LYS A N 1
ATOM 2335 C CA . LYS A 1 278 ? -8.817 4.030 21.077 1.00 95.75 278 LYS A CA 1
ATOM 2336 C C . LYS A 1 278 ? -7.976 2.908 20.481 1.00 95.75 278 LYS A C 1
ATOM 2338 O O . LYS A 1 278 ? -6.777 2.865 20.761 1.00 95.75 278 LYS A O 1
ATOM 2343 N N . PHE A 1 279 ? -8.568 2.051 19.653 1.00 94.75 279 PHE A N 1
ATOM 2344 C CA . PHE A 1 279 ? -7.844 1.006 18.933 1.00 94.75 279 PHE A CA 1
ATOM 2345 C C . PHE A 1 279 ? -6.751 1.605 18.039 1.00 94.75 279 PHE A C 1
ATOM 2347 O O . PHE A 1 279 ? -5.578 1.265 18.195 1.00 94.75 279 PHE A O 1
ATOM 2354 N N . ASP A 1 280 ? -7.102 2.566 17.182 1.00 94.31 280 ASP A N 1
ATOM 2355 C CA . ASP A 1 280 ? -6.155 3.218 16.274 1.00 94.31 280 ASP A CA 1
ATOM 2356 C C . ASP A 1 280 ? -5.032 3.944 17.040 1.00 94.31 280 ASP A C 1
ATOM 2358 O O . ASP A 1 280 ? -3.870 3.891 16.637 1.00 94.31 280 ASP A O 1
ATOM 2362 N N . SER A 1 281 ? -5.335 4.562 18.188 1.00 95.00 281 SER A N 1
ATOM 2363 C CA . SER A 1 281 ? -4.326 5.223 19.030 1.00 95.00 281 SER A CA 1
ATOM 2364 C C . SER A 1 281 ? -3.264 4.257 19.564 1.00 95.00 281 SER A C 1
ATOM 2366 O O . SER A 1 281 ? -2.103 4.636 19.703 1.00 95.00 281 SER A O 1
ATOM 2368 N N . ILE A 1 282 ? -3.650 3.008 19.845 1.00 96.00 282 ILE A N 1
ATOM 2369 C CA . ILE A 1 282 ? -2.746 1.950 20.304 1.00 96.00 282 ILE A CA 1
ATOM 2370 C C . ILE A 1 282 ? -1.911 1.436 19.125 1.00 96.00 282 ILE A C 1
ATOM 2372 O O . ILE A 1 282 ? -0.698 1.269 19.263 1.00 96.00 282 ILE A O 1
ATOM 2376 N N . MET A 1 283 ? -2.522 1.272 17.947 1.00 95.25 283 MET A N 1
ATOM 2377 C CA . MET A 1 283 ? -1.800 0.891 16.726 1.00 95.25 283 MET A CA 1
ATOM 2378 C C . MET A 1 283 ? -0.728 1.923 16.360 1.00 95.25 283 MET A C 1
ATOM 2380 O O . MET A 1 283 ? 0.404 1.553 16.060 1.00 95.25 283 MET A O 1
ATOM 2384 N N . TYR A 1 284 ? -1.026 3.222 16.474 1.00 94.62 284 TYR A N 1
ATOM 2385 C CA . TYR A 1 284 ? -0.042 4.290 16.256 1.00 94.62 284 TYR A CA 1
ATOM 2386 C C . TYR A 1 284 ? 1.124 4.274 17.253 1.00 94.62 284 TYR A C 1
ATOM 2388 O O . TYR A 1 284 ? 2.188 4.810 16.957 1.00 94.62 284 TYR A O 1
ATOM 2396 N N . GLN A 1 285 ? 0.954 3.649 18.419 1.00 94.75 285 GLN A N 1
ATOM 2397 C CA . GLN A 1 285 ? 2.039 3.407 19.376 1.00 94.75 285 GLN A CA 1
ATOM 2398 C C . GLN A 1 285 ? 2.850 2.150 19.035 1.00 94.75 285 GLN A C 1
ATOM 2400 O O . GLN A 1 285 ? 3.830 1.846 19.715 1.00 94.75 285 GLN A O 1
ATOM 2405 N N . GLY A 1 286 ? 2.495 1.425 17.972 1.00 93.25 286 GLY A N 1
ATOM 2406 C CA . GLY A 1 286 ? 3.173 0.201 17.544 1.00 93.25 286 GLY A CA 1
ATOM 2407 C C . GLY A 1 286 ? 2.843 -1.006 18.407 1.00 93.25 286 GLY A C 1
ATOM 2408 O O . GLY A 1 286 ? 3.578 -1.990 18.384 1.00 93.25 286 GLY A O 1
ATOM 2409 N N . PHE A 1 287 ? 1.781 -0.925 19.209 1.00 95.88 287 PHE A N 1
ATOM 2410 C CA . PHE A 1 287 ? 1.407 -1.992 20.119 1.00 95.88 287 PHE A CA 1
ATOM 2411 C C . PHE A 1 287 ? 0.360 -2.900 19.475 1.00 95.88 287 PHE A C 1
ATOM 2413 O O . PHE A 1 287 ? -0.753 -2.471 19.172 1.00 95.88 287 PHE A O 1
ATOM 2420 N N . ALA A 1 288 ? 0.719 -4.169 19.284 1.00 95.38 288 ALA A N 1
ATOM 2421 C CA . ALA A 1 288 ? -0.170 -5.162 18.702 1.00 95.38 288 ALA A CA 1
ATOM 2422 C C . ALA A 1 288 ? -1.196 -5.677 19.726 1.00 95.38 288 ALA A C 1
ATOM 2424 O O . ALA A 1 288 ? -0.839 -6.107 20.823 1.00 95.38 288 ALA A O 1
ATOM 2425 N N . LEU A 1 289 ? -2.471 -5.696 19.343 1.00 95.31 289 LEU A N 1
ATOM 2426 C CA . LEU A 1 289 ? -3.577 -6.290 20.092 1.00 95.31 289 LEU A CA 1
ATOM 2427 C C . LEU A 1 289 ? -3.869 -7.689 19.540 1.00 95.31 289 LEU A C 1
ATOM 2429 O O . LEU A 1 289 ? -4.819 -7.890 18.787 1.00 95.31 289 LEU A O 1
ATOM 2433 N N . GLY A 1 290 ? -2.999 -8.644 19.874 1.00 93.50 290 GLY A N 1
ATOM 2434 C CA . GLY A 1 290 ? -3.000 -9.988 19.282 1.00 93.50 290 GLY A CA 1
ATOM 2435 C C . GLY A 1 290 ? -4.068 -10.950 19.813 1.00 93.50 290 GLY A C 1
ATOM 2436 O O . GLY A 1 290 ? -4.274 -12.001 19.210 1.00 93.50 290 GLY A O 1
ATOM 2437 N N . THR A 1 291 ? -4.743 -10.625 20.922 1.00 94.38 291 THR A N 1
ATOM 2438 C CA . THR A 1 291 ? -5.788 -11.478 21.513 1.00 94.38 291 THR A CA 1
ATOM 2439 C C . THR A 1 291 ? -7.037 -10.688 21.886 1.00 94.38 291 THR A C 1
ATOM 2441 O O . THR A 1 291 ? -6.990 -9.468 22.084 1.00 94.38 291 THR A O 1
ATOM 2444 N N . ASP A 1 292 ? -8.154 -11.400 22.022 1.00 94.75 292 ASP A N 1
ATOM 2445 C CA . ASP A 1 292 ? -9.431 -10.819 22.434 1.00 94.75 292 ASP A CA 1
ATOM 2446 C C . ASP A 1 292 ? -9.322 -10.165 23.824 1.00 94.75 292 ASP A C 1
ATOM 2448 O O . ASP A 1 292 ? -9.809 -9.054 24.021 1.00 94.75 292 ASP A O 1
ATOM 2452 N N . GLU A 1 293 ? -8.599 -10.778 24.768 1.00 95.06 293 GLU A N 1
ATOM 2453 C CA . GLU A 1 293 ? -8.404 -10.242 26.123 1.00 95.06 293 GLU A CA 1
ATOM 2454 C C . GLU A 1 293 ? -7.640 -8.909 26.114 1.00 95.06 293 GLU A C 1
ATOM 2456 O O . GLU A 1 293 ? -7.909 -8.015 26.926 1.00 95.06 293 GLU A O 1
ATOM 2461 N N . MET A 1 294 ? -6.689 -8.740 25.188 1.00 96.19 294 MET A N 1
ATOM 2462 C CA . MET A 1 294 ? -5.977 -7.471 25.017 1.00 96.19 294 MET A CA 1
ATOM 2463 C C . MET A 1 294 ? -6.922 -6.379 24.511 1.00 96.19 294 MET A C 1
ATOM 2465 O O . MET A 1 294 ? -6.897 -5.261 25.025 1.00 96.19 294 MET A O 1
ATOM 2469 N N . VAL A 1 295 ? -7.791 -6.698 23.548 1.00 95.88 295 VAL A N 1
ATOM 2470 C CA . VAL A 1 295 ? -8.809 -5.759 23.052 1.00 95.88 295 VAL A CA 1
ATOM 2471 C C . VAL A 1 295 ? -9.797 -5.397 24.161 1.00 95.88 295 VAL A C 1
ATOM 2473 O O . VAL A 1 295 ? -10.063 -4.215 24.395 1.00 95.88 295 VAL A O 1
ATOM 2476 N N . GLU A 1 296 ? -10.302 -6.383 24.901 1.00 95.69 296 GLU A N 1
ATOM 2477 C CA . GLU A 1 296 ? -11.234 -6.154 26.004 1.00 95.69 296 GLU A CA 1
ATOM 2478 C C . GLU A 1 296 ? -10.637 -5.265 27.098 1.00 95.69 296 GLU A C 1
ATOM 2480 O O . GLU A 1 296 ? -11.309 -4.362 27.601 1.00 95.69 296 GLU A O 1
ATOM 2485 N N . SER A 1 297 ? -9.377 -5.488 27.471 1.00 96.50 297 SER A N 1
ATOM 2486 C CA . SER A 1 297 ? -8.727 -4.771 28.573 1.00 96.50 297 SER A CA 1
ATOM 2487 C C . SER A 1 297 ? -8.220 -3.378 28.193 1.00 96.50 297 SER A C 1
ATOM 2489 O O . SER A 1 297 ? -8.340 -2.454 29.000 1.00 96.50 297 SER A O 1
ATOM 2491 N N . LEU A 1 298 ? -7.677 -3.199 26.985 1.00 96.69 298 LEU A N 1
ATOM 2492 C CA . LEU A 1 298 ? -7.007 -1.957 26.572 1.00 96.69 298 LEU A CA 1
ATOM 2493 C C . LEU A 1 298 ? -7.888 -1.033 25.725 1.00 96.69 298 LEU A C 1
ATOM 2495 O O . LEU A 1 298 ? -7.646 0.179 25.697 1.00 96.69 298 LEU A O 1
ATOM 2499 N N . VAL A 1 299 ? -8.914 -1.582 25.068 1.00 96.19 299 VAL A N 1
ATOM 2500 C CA . VAL A 1 299 ? -9.830 -0.830 24.198 1.00 96.19 299 VAL A CA 1
ATOM 2501 C C . VAL A 1 299 ? -11.223 -0.761 24.810 1.00 96.19 299 VAL A C 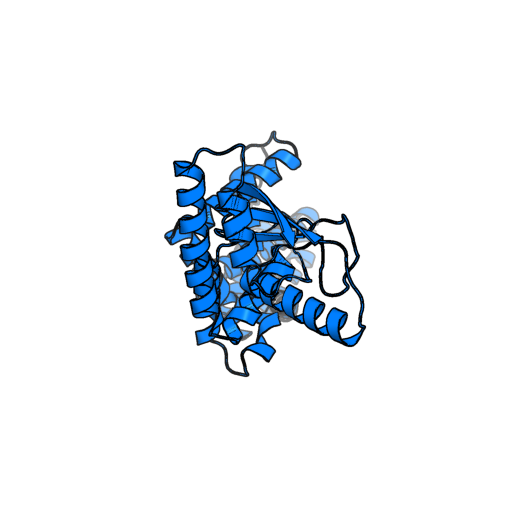1
ATOM 2503 O O . VAL A 1 299 ? -11.684 0.325 25.157 1.00 96.19 299 VAL A O 1
ATOM 2506 N N . LEU A 1 300 ? -11.891 -1.905 24.994 1.00 96.25 300 LEU A N 1
ATOM 2507 C CA . LEU A 1 300 ? -13.311 -1.909 25.359 1.00 96.25 300 LEU A CA 1
ATOM 2508 C C . LEU A 1 300 ? -13.539 -1.446 26.797 1.00 96.25 300 LEU A C 1
ATOM 2510 O O . LEU A 1 300 ? -14.363 -0.566 27.036 1.00 96.25 300 LEU A O 1
ATOM 2514 N N . SER A 1 301 ? -12.805 -1.999 27.764 1.00 96.38 301 SER A N 1
ATOM 2515 C CA . SER A 1 301 ? -12.992 -1.681 29.183 1.00 96.38 301 SER A CA 1
ATOM 2516 C C . SER A 1 301 ? -12.810 -0.187 29.477 1.00 96.38 301 SER A C 1
ATOM 2518 O O . SER A 1 301 ? -13.717 0.391 30.080 1.00 96.38 301 SER A O 1
ATOM 2520 N N . PRO A 1 302 ? -11.723 0.486 29.044 1.00 96.88 302 PRO A N 1
ATOM 2521 C CA . PRO A 1 302 ? -11.536 1.907 29.326 1.00 96.88 302 PRO A CA 1
ATOM 2522 C C . PRO A 1 302 ? -12.649 2.779 28.735 1.00 96.88 302 PRO A C 1
ATOM 2524 O O . PRO A 1 302 ? -13.164 3.663 29.424 1.00 96.88 302 PRO A O 1
ATOM 2527 N N . VAL A 1 303 ? -13.070 2.498 27.497 1.00 97.00 303 VAL A N 1
ATOM 2528 C CA . VAL A 1 303 ? -14.125 3.269 26.828 1.00 97.00 303 VAL A CA 1
ATOM 2529 C C . VAL A 1 303 ? -15.478 3.014 27.494 1.00 97.00 303 VAL A C 1
ATOM 2531 O O . VAL A 1 303 ? -16.153 3.955 27.908 1.00 97.00 303 VAL A O 1
ATOM 2534 N N . VAL A 1 304 ? -15.856 1.755 27.725 1.00 95.62 304 VAL A N 1
ATOM 2535 C CA . VAL A 1 304 ? -17.125 1.415 28.386 1.00 95.62 304 VAL A CA 1
ATOM 2536 C C . VAL A 1 304 ? -17.213 2.024 29.788 1.00 95.62 304 VAL A C 1
ATOM 2538 O O . VAL A 1 304 ? -18.272 2.521 30.169 1.00 95.62 304 VAL A O 1
ATOM 2541 N N . GLN A 1 305 ? -16.124 2.041 30.562 1.00 95.44 305 GLN A N 1
ATOM 2542 C CA . GLN A 1 305 ? -16.128 2.668 31.889 1.00 95.44 305 GLN A CA 1
ATOM 2543 C C . GLN A 1 305 ? -16.326 4.186 31.818 1.00 95.44 305 GLN A C 1
ATOM 2545 O O . GLN A 1 305 ? -17.108 4.735 32.600 1.00 95.44 305 GLN A O 1
ATOM 2550 N N . LYS A 1 306 ? -15.702 4.863 30.846 1.00 95.75 306 LYS A N 1
ATOM 2551 C CA . LYS A 1 306 ? -15.948 6.289 30.588 1.00 95.75 306 LYS A CA 1
ATOM 2552 C C . LYS A 1 306 ? -17.429 6.545 30.290 1.00 95.75 306 LYS A C 1
ATOM 2554 O O . LYS A 1 306 ? -18.050 7.403 30.922 1.00 95.75 306 LYS A O 1
ATOM 2559 N N . TYR A 1 307 ? -18.026 5.765 29.388 1.00 95.31 307 TYR A N 1
ATOM 2560 C CA . TYR A 1 307 ? -19.429 5.944 29.004 1.00 95.31 307 TYR A CA 1
ATOM 2561 C C . TYR A 1 307 ? -20.425 5.515 30.085 1.00 95.31 307 TYR A C 1
ATOM 2563 O O . TYR A 1 307 ? -21.492 6.120 30.183 1.00 95.31 307 TYR A O 1
ATOM 2571 N N . LYS A 1 308 ? -20.080 4.569 30.970 1.00 93.25 308 LYS A N 1
ATOM 2572 C CA . LYS A 1 308 ? -20.862 4.299 32.191 1.00 93.25 308 LYS A CA 1
ATOM 2573 C C . LYS A 1 308 ? -21.012 5.564 33.045 1.00 93.25 308 LYS A C 1
ATOM 2575 O O . LYS A 1 308 ? -22.111 5.841 33.528 1.00 93.25 308 LYS A O 1
ATOM 2580 N N . GLY A 1 309 ? -19.946 6.356 33.185 1.00 90.56 309 GLY A N 1
ATOM 2581 C CA . GLY A 1 309 ? -19.983 7.652 33.869 1.00 90.56 309 GLY A CA 1
ATOM 2582 C C . GLY A 1 309 ? -20.895 8.671 33.177 1.00 90.56 309 GLY A C 1
ATOM 2583 O O . GLY A 1 309 ? -21.750 9.271 33.829 1.00 90.56 309 GLY A O 1
ATOM 2584 N N . ILE A 1 310 ? -20.772 8.809 31.852 1.00 90.44 310 ILE A N 1
ATOM 2585 C CA . ILE A 1 310 ? -21.608 9.716 31.041 1.00 90.44 310 ILE A CA 1
ATOM 2586 C C . ILE A 1 310 ? -23.091 9.348 31.176 1.00 90.44 310 ILE A C 1
ATOM 2588 O O . ILE A 1 310 ? -23.924 10.199 31.483 1.00 90.44 310 ILE A O 1
ATOM 2592 N N . VAL A 1 311 ? -23.425 8.066 31.011 1.00 91.25 311 VAL A N 1
ATOM 2593 C CA . VAL A 1 311 ? -24.801 7.561 31.100 1.00 91.25 311 VAL A CA 1
ATOM 2594 C C . VAL A 1 311 ? -25.399 7.768 32.489 1.00 91.25 311 VAL A C 1
ATOM 2596 O O . VAL A 1 311 ? -26.565 8.147 32.595 1.00 91.25 311 VAL A O 1
ATOM 2599 N N . LYS A 1 312 ? -24.613 7.582 33.557 1.00 89.62 312 LYS A N 1
ATOM 2600 C CA . LYS A 1 312 ? -25.056 7.894 34.921 1.00 89.62 312 LYS A CA 1
ATOM 2601 C C . LYS A 1 312 ? -25.430 9.374 35.057 1.00 89.62 312 LYS A C 1
ATOM 2603 O O . LYS A 1 312 ? -26.519 9.674 35.539 1.00 89.62 312 LYS A O 1
ATOM 2608 N N . GLY A 1 313 ? -24.593 10.278 34.545 1.00 85.56 313 GLY A N 1
ATOM 2609 C CA . GLY A 1 313 ? -24.883 11.714 34.536 1.00 85.56 313 GLY A CA 1
ATOM 2610 C C . GLY A 1 313 ? -26.171 12.067 33.785 1.00 85.56 313 GLY A C 1
ATOM 2611 O O . GLY A 1 313 ? -26.939 12.908 34.245 1.00 85.56 313 GLY A O 1
ATOM 2612 N N . LEU A 1 314 ? -26.466 11.387 32.671 1.00 85.06 314 LEU A N 1
ATOM 2613 C CA . LEU A 1 314 ? -27.710 11.604 31.918 1.00 85.06 314 LEU A CA 1
ATOM 2614 C C . LEU A 1 314 ? -28.963 11.197 32.692 1.00 85.06 314 LEU A C 1
ATOM 2616 O O . LEU A 1 314 ? -29.988 11.871 32.575 1.00 85.06 314 LEU A O 1
ATOM 2620 N N . LEU A 1 315 ? -28.884 10.115 33.470 1.00 86.94 315 LEU A N 1
ATOM 2621 C CA . LEU A 1 315 ? -29.979 9.655 34.327 1.00 86.94 315 LEU A CA 1
ATOM 2622 C C . LEU A 1 315 ? -30.211 10.590 35.523 1.00 86.94 315 LEU A C 1
ATOM 2624 O O . LEU A 1 315 ? -31.342 10.716 35.981 1.00 86.94 315 LEU A O 1
ATOM 2628 N N . GLU A 1 316 ? -29.163 11.264 35.999 1.00 86.62 316 GLU A N 1
ATOM 2629 C CA . GLU A 1 316 ? -29.201 12.214 37.122 1.00 86.62 316 GLU A CA 1
ATOM 2630 C C . GLU A 1 316 ? -29.549 13.656 36.691 1.00 86.62 316 GLU A C 1
ATOM 2632 O O . GLU A 1 316 ? -29.582 14.563 37.519 1.00 86.62 316 GLU A O 1
ATOM 2637 N N . GLY A 1 317 ? -29.852 13.882 35.405 1.00 71.44 317 GLY A N 1
ATOM 2638 C CA . GLY A 1 317 ? -30.292 15.180 34.875 1.00 71.44 317 GLY A CA 1
ATOM 2639 C C . GLY A 1 317 ? -29.196 16.047 34.242 1.00 71.44 317 GLY A C 1
ATOM 2640 O O . GLY A 1 317 ? -29.493 17.157 33.801 1.00 71.44 317 GLY A O 1
ATOM 2641 N N . GLY A 1 318 ? -27.960 15.551 34.122 1.00 66.44 318 GLY A N 1
ATOM 2642 C CA . GLY A 1 318 ? -26.846 16.239 33.458 1.00 66.44 318 GLY A CA 1
ATOM 2643 C C . GLY A 1 318 ? -27.056 16.462 31.952 1.00 66.44 318 GLY A C 1
ATOM 2644 O O . GLY A 1 318 ? -27.842 15.761 31.305 1.00 66.44 318 GLY A O 1
ATOM 2645 N N . VAL A 1 319 ? -26.357 17.455 31.393 1.00 59.12 319 VAL A N 1
ATOM 2646 C CA . VAL A 1 319 ? -26.373 17.809 29.959 1.00 59.12 319 VAL A CA 1
ATOM 2647 C C . VAL A 1 319 ? -25.270 17.041 29.221 1.00 59.12 319 VAL A C 1
ATOM 2649 O O . VAL A 1 319 ? -24.170 16.887 29.749 1.00 59.12 319 VAL A O 1
ATOM 2652 N N . LEU A 1 320 ? -25.546 16.581 27.994 1.00 56.66 320 LEU A N 1
ATOM 2653 C CA . LEU A 1 320 ? -24.522 16.054 27.086 1.00 56.66 320 LEU A CA 1
ATOM 2654 C C . LEU A 1 320 ? -23.537 17.176 26.729 1.00 56.66 320 LEU A C 1
ATOM 2656 O O . LEU A 1 320 ? -23.898 18.120 26.029 1.00 56.66 320 LEU A O 1
ATOM 2660 N N . VAL A 1 321 ? -22.292 17.085 27.194 1.00 52.09 321 VAL A N 1
ATOM 2661 C CA . VAL A 1 321 ? -21.217 17.955 26.703 1.00 52.09 321 VAL A CA 1
ATOM 2662 C C . VAL A 1 321 ? -20.737 17.363 25.382 1.00 52.09 321 VAL A C 1
ATOM 2664 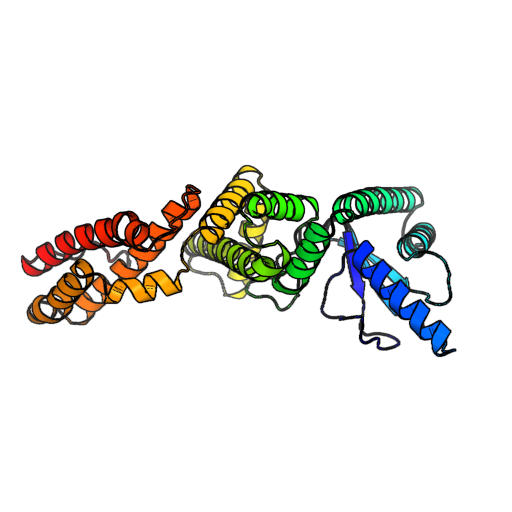O O . VAL A 1 321 ? -20.005 16.377 25.384 1.00 52.09 321 VAL A O 1
ATOM 2667 N N . GLY A 1 322 ? -21.200 17.916 24.261 1.00 45.69 322 GLY A N 1
ATOM 2668 C CA . GLY A 1 322 ? -20.787 17.416 22.950 1.00 45.69 322 GLY A CA 1
ATOM 2669 C C . GLY A 1 322 ? -21.583 17.883 21.737 1.00 45.69 322 GLY A C 1
ATOM 2670 O O . GLY A 1 322 ? -21.552 17.177 20.739 1.00 45.69 322 GLY A O 1
ATOM 2671 N N . ASP A 1 323 ? -22.276 19.024 21.781 1.00 36.66 323 ASP A N 1
ATOM 2672 C CA . ASP A 1 323 ? -22.767 19.661 20.553 1.00 36.66 323 ASP A CA 1
ATOM 2673 C C . ASP A 1 323 ? -21.920 20.906 20.270 1.00 36.66 323 ASP A C 1
ATOM 2675 O O . ASP A 1 323 ? -22.194 22.011 20.736 1.00 36.66 323 ASP A O 1
ATOM 2679 N N . GLY A 1 324 ? -20.827 20.691 19.538 1.00 34.44 324 GLY A N 1
ATOM 2680 C CA . GLY A 1 324 ? -20.041 21.740 18.888 1.00 34.44 324 GLY A CA 1
ATOM 2681 C C . GLY A 1 324 ? -20.671 22.198 17.571 1.00 34.44 324 GLY A C 1
ATOM 2682 O O . GLY A 1 324 ? -19.953 22.601 16.665 1.00 34.44 324 GLY A O 1
ATOM 2683 N N . SER A 1 325 ? -21.996 22.110 17.448 1.00 32.16 325 SER A N 1
ATOM 2684 C CA . SER A 1 325 ? -22.748 22.631 16.311 1.00 32.16 325 SER A CA 1
ATOM 2685 C C . SER A 1 325 ? -23.133 24.088 16.591 1.00 32.16 325 SER A C 1
ATOM 2687 O O . SER A 1 325 ? -24.223 24.376 17.093 1.00 32.16 325 SER A O 1
ATOM 2689 N N . LYS A 1 326 ? -22.214 25.010 16.298 1.00 31.72 326 LYS A N 1
ATOM 2690 C CA . LYS A 1 326 ? -22.525 26.412 15.997 1.00 31.72 326 LYS A CA 1
ATOM 2691 C C . LYS A 1 326 ? -21.830 26.831 14.720 1.00 31.72 326 LYS A C 1
ATOM 2693 O O . LYS A 1 326 ? -20.631 26.503 14.595 1.00 31.72 326 LYS A O 1
#

Secondary structure (DSSP, 8-state):
---SEEEEE-SSS---TT--TTS-B-HHHHHHHHHHHHHHHHHHT-----EEEEEEETTEEEEEEEE-SS--S-HHHHHHHHHHT-TTS-HHHHHHHHHHHHHHHHHHHHHHTSHHHHHHHHHHHHHHSSTT-SS------HHHHHHHHHHHHTT--S-HHHHHHHHHHHHHHHHHHHHHHHHHHHTTSTT--HHHHHHHHHHHHHHHHHSHHHHHHHHHHHHHHHHSPPHHHHHHHGGG-HHHHHHHHHIIIIIHHHS-HHHHHHHHHHHHHHHHHHHHHHHTTT----SHHHHIIIIIHHHHHHHHHHHHHHHTT---S-----